Protein AF-A0A0K8Q3X6-F1 (afdb_monomer_lite)

Sequence (263 aa):
MRTKRAFVLLLMTLLVPGSAQIVAGDRKLGRIALRVTFSVWALVVLAALLLIVNRTLLIGILANQAASLFIVVLLVALALGWAALFVNTLRLIRPVLLAPGMRPVVVVSLVLAMVISSGTLGYAAYLLNVGRNAIGSIFSAGPAIDPVDGRYNFLMMGGDAGADRTGRRPDSLSVLSVDASSGKTAIISVPRNLQNARFSDDSPMRKIYPDGYNCGDECLINAINTEVTDKHKDLYPGVEDPGARRPSKPSPGPWESRSRPTS

Secondary structure (DSSP, 8-state):
-HHHHHHHHHHHHHHSTTHHHHHHS-HHHHHHHHHHHHHHHHHHHHHHHHHHH-HHHHHHHHHSHHHHHHHHHHHHHHHHHHHHHHHHHHHHH-GGGS-TTHHHHHHHHHHHHHIIIIIHHHHHHHHHHHHHHHHHHHHTSS--PPPBTTEEEEEEEE----TT-SS---SEEEEEEEETTT--EEEEEEPTT-BSBPPPTT-GGGGT-TT-B-SGGG-BTTHHHHHHHHH-GGGSTT-S-GGGPPPSSPPPPTTGGGS----

Radius of gyration: 31.57 Å; chains: 1; bounding box: 66×31×94 Å

pLDDT: mean 73.73, std 13.49, range [34.31, 92.31]

Structure (mmCIF, N/CA/C/O backbone):
data_AF-A0A0K8Q3X6-F1
#
_entry.id   AF-A0A0K8Q3X6-F1
#
loop_
_atom_site.group_PDB
_atom_site.id
_atom_site.type_symbol
_atom_site.label_atom_id
_atom_site.label_alt_id
_atom_site.label_comp_id
_atom_site.label_asym_id
_atom_site.label_entity_id
_atom_site.label_seq_id
_atom_site.pdbx_PDB_ins_code
_atom_site.Cartn_x
_atom_site.Cartn_y
_atom_site.Cartn_z
_atom_site.occupancy
_atom_site.B_iso_or_equiv
_atom_site.auth_seq_id
_atom_site.auth_comp_id
_atom_site.auth_asym_id
_atom_site.auth_atom_id
_atom_site.pdbx_PDB_model_num
ATOM 1 N N . MET A 1 1 ? -26.932 -11.518 39.472 1.00 46.53 1 MET A N 1
ATOM 2 C CA . MET A 1 1 ? -27.748 -10.943 38.369 1.00 46.53 1 MET A CA 1
ATOM 3 C C . MET A 1 1 ? -27.014 -9.850 37.572 1.00 46.53 1 MET A C 1
ATOM 5 O O . MET A 1 1 ? -26.944 -9.962 36.355 1.00 46.53 1 MET A O 1
ATOM 9 N N . ARG A 1 2 ? -26.432 -8.815 38.207 1.00 55.91 2 ARG A N 1
ATOM 10 C CA . ARG A 1 2 ? -25.788 -7.676 37.504 1.00 55.91 2 ARG A CA 1
ATOM 11 C C . ARG A 1 2 ? -24.475 -8.014 36.768 1.00 55.91 2 ARG A C 1
ATOM 13 O O . ARG A 1 2 ? -24.236 -7.482 35.693 1.00 55.91 2 ARG A O 1
ATOM 20 N N . THR A 1 3 ? -23.680 -8.952 37.281 1.00 54.16 3 THR A N 1
ATOM 21 C CA . THR A 1 3 ? -22.433 -9.436 36.650 1.00 54.16 3 THR A CA 1
ATOM 22 C C . THR A 1 3 ? -22.668 -10.246 35.372 1.00 54.16 3 THR A C 1
ATOM 24 O O . THR A 1 3 ? -21.987 -10.013 34.380 1.00 54.16 3 THR A O 1
ATOM 27 N N . LYS A 1 4 ? -23.690 -11.119 35.338 1.00 57.25 4 LYS A N 1
ATOM 28 C CA . LYS A 1 4 ? -24.103 -11.819 34.102 1.00 57.25 4 LYS A CA 1
ATOM 29 C C . LYS A 1 4 ? -24.532 -10.832 33.006 1.00 57.25 4 LYS A C 1
ATOM 31 O O . LYS A 1 4 ? -24.151 -11.000 31.856 1.00 57.25 4 LYS A O 1
ATOM 36 N N . ARG A 1 5 ? -25.260 -9.765 33.365 1.00 60.16 5 ARG A N 1
ATOM 37 C CA . ARG A 1 5 ? -25.640 -8.697 32.419 1.00 60.16 5 ARG A CA 1
ATOM 38 C C . ARG A 1 5 ? -24.431 -7.937 31.862 1.00 60.16 5 ARG A C 1
ATOM 40 O O . ARG A 1 5 ? -24.417 -7.651 30.672 1.00 60.16 5 ARG A O 1
ATOM 47 N N . ALA A 1 6 ? -23.421 -7.650 32.684 1.00 57.62 6 ALA A N 1
ATOM 48 C CA . ALA A 1 6 ? -22.193 -6.992 32.229 1.00 57.62 6 ALA A CA 1
ATOM 49 C C . ALA A 1 6 ? -21.411 -7.850 31.216 1.00 57.62 6 ALA A C 1
ATOM 51 O O . ALA A 1 6 ? -20.953 -7.333 30.202 1.00 57.62 6 ALA A O 1
ATOM 52 N N . PHE A 1 7 ? -21.334 -9.164 31.445 1.00 59.38 7 PHE A N 1
ATOM 53 C CA . PHE A 1 7 ? -20.680 -10.100 30.524 1.00 59.38 7 PHE A CA 1
ATOM 54 C C . PHE A 1 7 ? -21.417 -10.232 29.186 1.00 59.38 7 PHE A C 1
ATOM 56 O O . PHE A 1 7 ? -20.785 -10.236 28.135 1.00 59.38 7 PHE A O 1
ATOM 63 N N . VAL A 1 8 ? -22.753 -10.280 29.210 1.00 67.19 8 VAL A N 1
ATOM 64 C CA . VAL A 1 8 ? -23.570 -10.316 27.986 1.00 67.19 8 VAL A CA 1
ATOM 65 C C . VAL A 1 8 ? -23.392 -9.036 27.166 1.00 67.19 8 VAL A C 1
ATOM 67 O O . VAL A 1 8 ? -23.239 -9.107 25.951 1.00 67.19 8 VAL A O 1
ATOM 70 N N . LEU A 1 9 ? -23.342 -7.868 27.814 1.00 58.09 9 LEU A N 1
ATOM 71 C CA . LEU A 1 9 ? -23.104 -6.594 27.129 1.00 58.09 9 LEU A CA 1
ATOM 72 C C . LEU A 1 9 ? -21.693 -6.511 26.526 1.00 58.09 9 LEU A C 1
ATOM 74 O O . LEU A 1 9 ? -21.543 -6.001 25.417 1.00 58.09 9 LEU A O 1
ATOM 78 N N . LEU A 1 10 ? -20.677 -7.051 27.205 1.00 59.41 10 LEU A N 1
ATOM 79 C CA . LEU A 1 10 ? -19.317 -7.168 26.666 1.00 59.41 10 LEU A CA 1
ATOM 80 C C . LEU A 1 10 ? -19.272 -8.079 25.436 1.00 59.41 10 LEU A C 1
ATOM 82 O O . LEU A 1 10 ? -18.751 -7.670 24.402 1.00 59.41 10 LEU A O 1
ATOM 86 N N . LEU A 1 11 ? -19.872 -9.269 25.519 1.00 60.06 11 LEU A N 1
ATOM 87 C CA . LEU A 1 11 ? -19.888 -10.231 24.416 1.00 60.06 11 LEU A CA 1
ATOM 88 C C . LEU A 1 11 ? -20.632 -9.678 23.192 1.00 60.06 11 LEU A C 1
ATOM 90 O O . LEU A 1 11 ? -20.170 -9.816 22.063 1.00 60.06 11 LEU A O 1
ATOM 94 N N . MET A 1 12 ? -21.753 -8.987 23.418 1.00 56.19 12 MET A N 1
ATOM 95 C CA . MET A 1 12 ? -22.509 -8.334 22.349 1.00 56.19 12 MET A CA 1
ATOM 96 C C . MET A 1 12 ? -21.737 -7.167 21.721 1.00 56.19 12 MET A C 1
ATOM 98 O O . MET A 1 12 ? -21.759 -7.024 20.503 1.00 56.19 12 MET A O 1
ATOM 102 N N . THR A 1 13 ? -21.013 -6.365 22.509 1.00 57.78 13 THR A N 1
ATOM 103 C CA . THR A 1 13 ? -20.184 -5.262 21.979 1.00 57.78 13 THR A CA 1
ATOM 104 C C . THR A 1 13 ? -18.971 -5.780 21.209 1.00 57.78 13 THR A C 1
ATOM 106 O O . THR A 1 13 ? -18.538 -5.134 20.260 1.00 57.78 13 THR A O 1
ATOM 109 N N . LEU A 1 14 ? -18.450 -6.949 21.591 1.00 57.25 14 LEU A N 1
ATOM 110 C CA . LEU A 1 14 ? -17.341 -7.606 20.907 1.00 57.25 14 LEU A CA 1
ATOM 111 C C . LEU A 1 14 ? -17.764 -8.175 19.545 1.00 57.25 14 LEU A C 1
ATOM 113 O O . LEU A 1 14 ? -17.058 -7.978 18.563 1.00 57.25 14 LEU A O 1
ATOM 117 N N . LEU A 1 15 ? -18.914 -8.856 19.475 1.00 58.78 15 LEU A N 1
ATOM 118 C CA . LEU A 1 15 ? -19.426 -9.424 18.219 1.00 58.78 15 LEU A CA 1
ATOM 119 C C . LEU A 1 15 ? -20.056 -8.372 17.298 1.00 58.78 15 LEU A C 1
ATOM 121 O O . LEU A 1 15 ? -19.915 -8.447 16.081 1.00 58.78 15 LEU A O 1
ATOM 125 N N . VAL A 1 16 ? -20.777 -7.406 17.868 1.00 59.09 16 VAL A N 1
ATOM 126 C CA . VAL A 1 16 ? -21.483 -6.351 17.132 1.00 59.09 16 VAL A CA 1
ATOM 127 C C . VAL A 1 16 ? -21.322 -5.032 17.893 1.00 59.09 16 VAL A C 1
ATOM 129 O O . VAL A 1 16 ? -22.182 -4.678 18.715 1.00 59.09 16 VAL A O 1
ATOM 132 N N . PRO A 1 17 ? -20.233 -4.283 17.661 1.00 55.44 17 PRO A N 1
ATOM 133 C CA . PRO A 1 17 ? -20.031 -2.994 18.313 1.00 55.44 17 PRO A CA 1
ATOM 134 C C . PRO A 1 17 ? -21.204 -2.042 18.018 1.00 55.44 17 PRO A C 1
ATOM 136 O O . PRO A 1 17 ? -21.535 -1.753 16.873 1.00 55.44 17 PRO A O 1
ATOM 139 N N . GLY A 1 18 ? -21.885 -1.583 19.077 1.00 53.09 18 GLY A N 1
ATOM 140 C CA . GLY A 1 18 ? -23.119 -0.779 18.999 1.00 53.09 18 GLY A CA 1
ATOM 141 C C . GLY A 1 18 ? -24.384 -1.474 19.521 1.00 53.09 18 GLY A C 1
ATOM 142 O O . GLY A 1 18 ? -25.332 -0.800 19.929 1.00 53.09 18 GLY A O 1
ATOM 143 N N . SER A 1 19 ? -24.390 -2.807 19.613 1.00 59.00 19 SER A N 1
ATOM 144 C CA . SER A 1 19 ? -25.521 -3.589 20.145 1.00 59.00 19 SER A CA 1
ATOM 145 C C . SER A 1 19 ? -25.814 -3.296 21.628 1.00 59.00 19 SER A C 1
ATOM 147 O O . SER A 1 19 ? -26.972 -3.118 22.010 1.00 59.00 19 SER A O 1
ATOM 149 N N . ALA A 1 20 ? -24.779 -3.129 22.459 1.00 53.94 20 ALA A N 1
ATOM 150 C CA . ALA A 1 20 ? -24.933 -2.793 23.878 1.00 53.94 20 ALA A CA 1
ATOM 151 C C . ALA A 1 20 ? -25.582 -1.420 24.119 1.00 53.94 20 ALA A C 1
ATOM 153 O O . ALA A 1 20 ? -26.299 -1.240 25.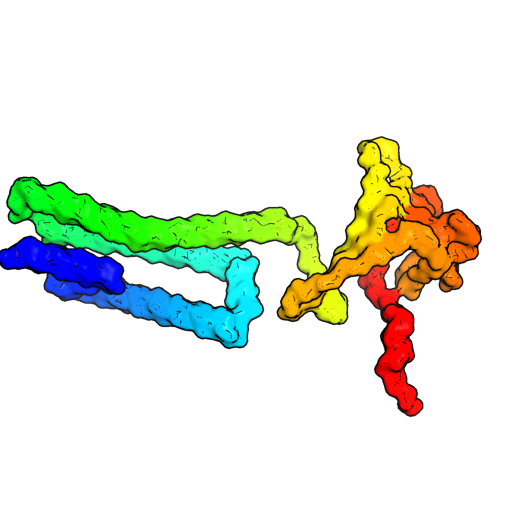103 1.00 53.94 20 ALA A O 1
ATOM 154 N N . GLN A 1 21 ? -25.393 -0.461 23.209 1.00 56.66 21 GLN A N 1
ATOM 155 C CA . GLN A 1 21 ? -25.996 0.869 23.322 1.00 56.66 21 GLN A CA 1
ATOM 156 C C . GLN A 1 21 ? -27.481 0.877 22.949 1.00 56.66 21 GLN A C 1
ATOM 158 O O . GLN A 1 21 ? -28.229 1.674 23.503 1.00 56.66 21 GLN A O 1
ATOM 163 N N . ILE A 1 22 ? -27.936 -0.037 22.082 1.00 56.09 22 ILE A N 1
ATOM 164 C CA . ILE A 1 22 ? -29.372 -0.220 21.807 1.00 56.09 22 ILE A CA 1
ATOM 165 C C . ILE A 1 22 ? -30.098 -0.764 23.043 1.00 56.09 22 ILE A C 1
ATOM 167 O O . ILE A 1 22 ? -31.230 -0.365 23.316 1.00 56.09 22 ILE A O 1
ATOM 171 N N . VAL A 1 23 ? -29.451 -1.667 23.785 1.00 58.09 23 VAL A N 1
ATOM 172 C CA . VAL A 1 23 ? -30.063 -2.365 24.925 1.00 58.09 23 VAL A CA 1
ATOM 173 C C . VAL A 1 23 ? -29.988 -1.551 26.221 1.00 58.09 23 VAL A C 1
ATOM 175 O O . VAL A 1 23 ? -30.931 -1.587 27.008 1.00 58.09 23 VAL A O 1
ATOM 178 N N . ALA A 1 24 ? -28.891 -0.825 26.461 1.00 54.19 24 ALA A N 1
ATOM 179 C CA . ALA A 1 24 ? -28.613 -0.203 27.759 1.00 54.19 24 ALA A CA 1
ATOM 180 C C . ALA A 1 24 ? -28.346 1.315 27.720 1.00 54.19 24 ALA A C 1
ATOM 182 O O . ALA A 1 24 ? -28.112 1.897 28.777 1.00 54.19 24 ALA A O 1
ATOM 183 N N . GLY A 1 25 ? -28.374 1.961 26.548 1.00 59.78 25 GLY A N 1
ATOM 184 C CA . GLY A 1 25 ? -28.070 3.388 26.385 1.00 59.78 25 GLY A CA 1
ATOM 185 C C . GLY A 1 25 ? -28.958 4.087 25.350 1.00 59.78 25 GLY A C 1
ATOM 186 O O . GLY A 1 25 ? -30.139 3.768 25.201 1.00 59.78 25 GLY A O 1
ATOM 187 N N . ASP A 1 26 ? -28.392 5.059 24.630 1.00 64.38 26 ASP A N 1
ATOM 188 C CA . ASP A 1 26 ? -29.126 5.840 23.633 1.00 64.38 26 ASP A CA 1
ATOM 189 C C . ASP A 1 26 ? -29.403 5.057 22.344 1.00 64.38 26 ASP A C 1
ATOM 191 O O . ASP A 1 26 ? -28.512 4.759 21.540 1.00 64.38 26 ASP A O 1
ATOM 195 N N . ARG A 1 27 ? -30.693 4.823 22.079 1.00 66.25 27 ARG A N 1
ATOM 196 C CA . ARG A 1 27 ? -31.179 4.076 20.905 1.00 66.25 27 ARG A CA 1
ATOM 197 C C . ARG A 1 27 ? -30.774 4.699 19.562 1.00 66.25 27 ARG A C 1
ATOM 199 O O . ARG A 1 27 ? -30.663 3.976 18.573 1.00 66.25 27 ARG A O 1
ATOM 206 N N . LYS A 1 28 ? -30.555 6.022 19.501 1.00 68.44 28 LYS A N 1
ATOM 207 C CA . LYS A 1 28 ? -30.103 6.716 18.277 1.00 68.44 28 LYS A CA 1
ATOM 208 C C . LYS A 1 28 ? -28.646 6.382 17.938 1.00 68.44 28 LYS A C 1
ATOM 210 O O . LYS A 1 28 ? -28.378 5.994 16.803 1.00 68.44 28 LYS A O 1
ATOM 215 N N . LEU A 1 29 ? -27.738 6.465 18.914 1.00 64.62 29 LEU A N 1
ATOM 216 C CA . LEU A 1 29 ? -26.321 6.124 18.732 1.00 64.62 29 LEU A CA 1
ATOM 217 C C . LEU A 1 29 ? -26.144 4.638 18.419 1.00 64.62 29 LEU A C 1
ATOM 219 O O . LEU A 1 29 ? -25.443 4.293 17.470 1.00 64.62 29 LEU A O 1
ATOM 223 N N . GLY A 1 30 ? -26.876 3.773 19.126 1.00 63.88 30 GLY A N 1
ATOM 224 C CA . GLY A 1 30 ? -26.868 2.339 18.857 1.00 63.88 30 GLY A CA 1
ATOM 225 C C . GLY A 1 30 ? -27.305 1.993 17.428 1.00 63.88 30 GLY A C 1
ATOM 226 O O . GLY A 1 30 ? -26.667 1.172 16.779 1.00 63.88 30 GLY A O 1
ATOM 227 N N . ARG A 1 31 ? -28.336 2.659 16.880 1.00 72.56 31 ARG A N 1
ATOM 228 C CA . ARG A 1 31 ? -28.794 2.428 15.495 1.00 72.56 31 ARG A CA 1
ATOM 229 C C . ARG A 1 31 ? -27.778 2.890 14.446 1.00 72.56 31 ARG A C 1
ATOM 231 O O . ARG A 1 31 ? -27.622 2.219 13.429 1.00 72.56 31 ARG A O 1
ATOM 238 N N . ILE A 1 32 ? -27.103 4.018 14.676 1.00 73.31 32 ILE A N 1
ATOM 239 C CA . ILE A 1 32 ? -26.042 4.514 13.784 1.00 73.31 32 ILE A CA 1
ATOM 240 C C . ILE A 1 32 ? -24.856 3.549 13.802 1.00 73.31 32 ILE A C 1
ATOM 242 O O . ILE A 1 32 ? -24.418 3.115 12.740 1.00 73.31 32 ILE A O 1
ATOM 246 N N . ALA A 1 33 ? -24.400 3.142 14.989 1.00 72.62 33 ALA A N 1
ATOM 247 C CA . ALA A 1 33 ? -23.322 2.170 15.138 1.00 72.62 33 ALA A CA 1
ATOM 248 C C . ALA A 1 33 ? -23.658 0.824 14.474 1.00 72.62 33 ALA A C 1
ATOM 250 O O . ALA A 1 33 ? -22.811 0.246 13.794 1.00 72.62 33 ALA A O 1
ATOM 251 N N . LEU A 1 34 ? -24.909 0.358 14.587 1.00 72.75 34 LEU A N 1
ATOM 252 C CA . LEU A 1 34 ? -25.356 -0.869 13.924 1.00 72.75 34 LEU A CA 1
ATOM 253 C C . LEU A 1 34 ? -25.314 -0.741 12.397 1.00 72.75 34 LEU A C 1
ATOM 255 O O . LEU A 1 34 ? -24.810 -1.637 11.729 1.00 72.75 34 LEU A O 1
ATOM 259 N N . ARG A 1 35 ? -25.811 0.377 11.842 1.00 77.88 35 ARG A N 1
ATOM 260 C CA . ARG A 1 35 ? -25.755 0.643 10.394 1.00 77.88 35 ARG A CA 1
ATOM 261 C C . ARG A 1 35 ? -24.317 0.646 9.893 1.00 77.88 35 ARG A C 1
ATOM 263 O O . ARG A 1 35 ? -24.032 -0.029 8.916 1.00 77.88 35 ARG A O 1
ATOM 270 N N . VAL A 1 36 ? -23.419 1.343 10.589 1.00 79.31 36 VAL A N 1
ATOM 271 C CA . VAL A 1 36 ? -21.990 1.367 10.250 1.00 79.31 36 VAL A CA 1
ATOM 272 C C . VAL A 1 36 ? -21.395 -0.040 10.300 1.00 79.31 36 VAL A C 1
ATOM 274 O O . VAL A 1 36 ? -20.723 -0.444 9.360 1.00 79.31 36 VAL A O 1
ATOM 277 N N . THR A 1 37 ? -21.697 -0.823 11.336 1.00 76.62 37 THR A N 1
ATOM 278 C CA . THR A 1 37 ? -21.190 -2.198 11.473 1.00 76.62 37 THR A CA 1
ATOM 279 C C . THR A 1 37 ? -21.681 -3.104 10.341 1.00 76.62 37 THR A C 1
ATOM 281 O O . THR A 1 37 ? -20.878 -3.819 9.746 1.00 76.62 37 THR A O 1
ATOM 284 N N . PHE A 1 38 ? -22.967 -3.044 9.983 1.00 79.38 38 PHE A N 1
ATOM 285 C CA . PHE A 1 38 ? -23.493 -3.798 8.840 1.00 79.38 38 PHE A CA 1
ATOM 286 C C . PHE A 1 38 ? -22.894 -3.339 7.509 1.00 79.38 38 PHE A C 1
ATOM 288 O O . PHE A 1 38 ? -22.558 -4.183 6.683 1.00 79.38 38 PHE A O 1
ATOM 295 N N . SER A 1 39 ? -22.701 -2.032 7.311 1.00 80.50 39 SER A N 1
ATOM 296 C CA . SER A 1 39 ? -22.030 -1.505 6.120 1.00 80.50 39 SER A CA 1
ATOM 297 C C . SER A 1 39 ? -20.584 -1.989 6.019 1.00 80.50 39 SER A C 1
ATOM 299 O O . SER A 1 39 ? -20.147 -2.369 4.938 1.00 80.50 39 SER A O 1
ATOM 301 N N . VAL A 1 40 ? -19.847 -2.031 7.133 1.00 82.12 40 VAL A N 1
ATOM 302 C CA . VAL A 1 40 ? -18.476 -2.561 7.170 1.00 82.12 40 VAL A CA 1
ATOM 303 C C . VAL A 1 40 ? -18.464 -4.042 6.797 1.00 82.12 40 VAL A C 1
ATOM 305 O O . VAL A 1 40 ? -17.691 -4.433 5.929 1.00 82.12 40 VAL A O 1
ATOM 308 N N . TRP A 1 41 ? -19.351 -4.858 7.371 1.00 81.19 41 TRP A N 1
ATOM 309 C CA . TRP A 1 41 ? -19.459 -6.272 6.994 1.00 81.19 41 TRP A CA 1
ATOM 310 C C . TRP A 1 41 ? -19.834 -6.462 5.523 1.00 81.19 41 TRP A C 1
ATOM 312 O O . TRP A 1 41 ? -19.235 -7.298 4.852 1.00 81.19 41 TRP A O 1
ATOM 322 N N . ALA A 1 42 ? -20.765 -5.664 4.994 1.00 83.06 42 ALA A N 1
ATOM 323 C CA . ALA A 1 42 ? -21.121 -5.701 3.579 1.00 83.06 42 ALA A CA 1
ATOM 324 C C . ALA A 1 42 ? -19.921 -5.362 2.678 1.00 83.06 42 ALA A C 1
ATOM 326 O O . ALA A 1 42 ? -19.697 -6.047 1.683 1.00 83.06 42 ALA A O 1
ATOM 327 N N . LEU A 1 43 ? -19.111 -4.364 3.048 1.00 85.50 43 LEU A N 1
ATOM 328 C CA . LEU A 1 43 ? -17.884 -4.011 2.327 1.00 85.50 43 LEU A CA 1
ATOM 329 C C . LEU A 1 43 ? -16.820 -5.109 2.410 1.00 85.50 43 LEU A C 1
ATOM 331 O O . LEU A 1 43 ? -16.168 -5.389 1.409 1.00 85.50 43 LEU A O 1
ATOM 335 N N . VAL A 1 44 ? -16.660 -5.759 3.565 1.00 83.69 44 VAL A N 1
ATOM 336 C CA . VAL A 1 44 ? -15.735 -6.893 3.730 1.00 83.69 44 VAL A CA 1
ATOM 337 C C . VAL A 1 44 ? -16.159 -8.070 2.850 1.00 83.69 44 VAL A C 1
ATOM 339 O O . VAL A 1 44 ? -15.323 -8.646 2.156 1.00 83.69 44 VAL A O 1
ATOM 342 N N . VAL A 1 45 ? -17.454 -8.397 2.818 1.00 86.19 45 VAL A N 1
ATOM 343 C CA . VAL A 1 45 ? -17.994 -9.449 1.943 1.00 86.19 45 VAL A CA 1
ATOM 344 C C . VAL A 1 45 ? -17.815 -9.075 0.473 1.00 86.19 45 VAL A C 1
ATOM 346 O O . VAL A 1 45 ? -17.359 -9.902 -0.311 1.00 86.19 45 VAL A O 1
ATOM 349 N N . LEU A 1 46 ? -18.099 -7.826 0.096 1.00 86.56 46 LEU A N 1
ATOM 350 C CA . LEU A 1 46 ? -17.887 -7.338 -1.266 1.00 86.56 46 LEU A CA 1
ATOM 351 C C . LEU A 1 46 ? -16.412 -7.433 -1.679 1.00 86.56 46 LEU A C 1
ATOM 353 O O . LEU A 1 46 ? -16.114 -7.895 -2.777 1.00 86.56 46 LEU A O 1
ATOM 357 N N . ALA A 1 47 ? -15.486 -7.050 -0.799 1.00 83.44 47 ALA A N 1
ATOM 358 C CA . ALA A 1 47 ? -14.052 -7.169 -1.041 1.00 83.44 47 ALA A CA 1
ATOM 359 C C . ALA A 1 47 ? -13.620 -8.637 -1.198 1.00 83.44 47 ALA A C 1
ATOM 361 O O . ALA A 1 47 ? -12.860 -8.955 -2.110 1.00 83.44 47 ALA A O 1
ATOM 362 N N . ALA A 1 48 ? -14.140 -9.549 -0.371 1.00 84.94 48 ALA A N 1
ATOM 363 C CA . ALA A 1 48 ? -13.870 -10.981 -0.495 1.00 84.94 48 ALA A CA 1
ATOM 364 C C . ALA A 1 48 ? -14.410 -11.562 -1.815 1.00 84.94 48 ALA A C 1
ATOM 366 O O . ALA A 1 48 ? -13.716 -12.330 -2.481 1.00 84.94 48 ALA A O 1
ATOM 367 N N . LEU A 1 49 ? -15.612 -11.153 -2.234 1.00 88.50 49 LEU A N 1
ATOM 368 C CA . LEU A 1 49 ? -16.191 -11.540 -3.522 1.00 88.50 49 LEU A CA 1
ATOM 369 C C . LEU A 1 49 ? -15.354 -11.015 -4.692 1.00 88.50 49 LEU A C 1
ATOM 371 O O . LEU A 1 49 ? -15.042 -11.776 -5.606 1.00 88.50 49 LEU A O 1
ATOM 375 N N . LEU A 1 50 ? -14.924 -9.752 -4.648 1.00 86.44 50 LEU A N 1
ATOM 376 C CA . LEU A 1 50 ? -14.026 -9.184 -5.656 1.00 86.44 50 LEU A CA 1
ATOM 377 C C . LEU A 1 50 ? -12.685 -9.922 -5.702 1.00 86.44 50 LEU A C 1
ATOM 379 O O . LEU A 1 50 ? -12.169 -10.165 -6.786 1.00 86.44 50 LEU A O 1
ATOM 383 N N . LEU A 1 51 ? -12.145 -10.353 -4.563 1.00 84.06 51 LEU A N 1
ATOM 384 C CA . LEU A 1 51 ? -10.907 -11.134 -4.511 1.00 84.06 51 LEU A CA 1
ATOM 385 C C . LEU A 1 51 ? -11.043 -12.521 -5.170 1.00 84.06 51 LEU A C 1
ATOM 387 O O . LEU A 1 51 ? -10.054 -13.083 -5.642 1.00 84.06 51 LEU A O 1
ATOM 391 N N . ILE A 1 52 ? -12.251 -13.081 -5.235 1.00 88.00 52 ILE A N 1
ATOM 392 C CA . ILE A 1 52 ? -12.509 -14.352 -5.924 1.00 88.00 52 ILE A CA 1
ATOM 393 C C . ILE A 1 52 ? -12.807 -14.118 -7.411 1.00 88.00 52 ILE A C 1
ATOM 395 O O . ILE A 1 52 ? -12.256 -14.820 -8.253 1.00 88.00 52 ILE A O 1
ATOM 399 N N . VAL A 1 53 ? -13.644 -13.128 -7.736 1.00 89.31 53 VAL A N 1
ATOM 400 C CA . VAL A 1 53 ? -14.143 -12.887 -9.102 1.00 89.31 53 VAL A CA 1
ATOM 401 C C . VAL A 1 53 ? -13.154 -12.091 -9.956 1.00 89.31 53 VAL A C 1
ATOM 403 O O . VAL A 1 53 ? -12.936 -12.422 -11.117 1.00 89.31 53 VAL A O 1
ATOM 406 N N . ASN A 1 54 ? -12.557 -11.031 -9.407 1.00 82.50 54 ASN A N 1
ATOM 407 C CA . ASN A 1 54 ? -11.670 -10.127 -10.137 1.00 82.50 54 ASN A CA 1
ATOM 408 C C . ASN A 1 54 ? -10.595 -9.518 -9.220 1.00 82.50 54 ASN A C 1
ATOM 410 O O . ASN A 1 54 ? -10.684 -8.370 -8.770 1.00 82.50 54 ASN A O 1
ATOM 414 N N . ARG A 1 55 ? -9.539 -10.304 -8.977 1.00 81.12 55 ARG A N 1
ATOM 415 C CA . ARG A 1 55 ? -8.374 -9.891 -8.175 1.00 81.12 55 ARG A CA 1
ATOM 416 C C . ARG A 1 55 ? -7.725 -8.620 -8.706 1.00 81.12 55 ARG A C 1
ATOM 418 O O . ARG A 1 55 ? -7.321 -7.774 -7.915 1.00 81.12 55 ARG A O 1
ATOM 425 N N . THR A 1 56 ? -7.650 -8.480 -10.026 1.00 79.12 56 THR A N 1
ATOM 426 C CA . THR A 1 56 ? -6.988 -7.356 -10.693 1.00 79.12 56 THR A CA 1
ATOM 427 C C . THR A 1 56 ? -7.658 -6.030 -10.355 1.00 79.12 56 THR A C 1
ATOM 429 O O . THR A 1 56 ? -6.970 -5.060 -10.050 1.00 79.12 56 THR A O 1
ATOM 432 N N . LEU A 1 57 ? -8.992 -5.989 -10.323 1.00 81.19 57 LEU A N 1
ATOM 433 C CA . LEU A 1 57 ? -9.746 -4.782 -9.975 1.00 81.19 57 LEU A CA 1
ATOM 434 C C . LEU A 1 57 ? -9.492 -4.374 -8.514 1.00 81.19 57 LEU A C 1
ATOM 436 O O . LEU A 1 57 ? -9.218 -3.210 -8.230 1.00 81.19 57 LEU A O 1
ATOM 440 N N . LEU A 1 58 ? -9.501 -5.338 -7.588 1.00 80.88 58 LEU A N 1
ATOM 441 C CA . LEU A 1 58 ? -9.244 -5.077 -6.170 1.00 80.88 58 LEU A CA 1
ATOM 442 C C . LEU A 1 58 ? -7.810 -4.589 -5.920 1.00 80.88 58 LEU A C 1
ATOM 444 O O . LEU A 1 58 ? -7.610 -3.614 -5.195 1.00 80.88 58 LEU A O 1
ATOM 448 N N . ILE A 1 59 ? -6.821 -5.220 -6.558 1.00 81.12 59 ILE A N 1
ATOM 449 C CA . ILE A 1 59 ? -5.421 -4.781 -6.498 1.00 81.12 59 ILE A CA 1
ATOM 450 C C . ILE A 1 59 ? -5.278 -3.388 -7.117 1.00 81.12 59 ILE A C 1
ATOM 452 O O . ILE A 1 59 ? -4.609 -2.548 -6.531 1.00 81.12 59 ILE A O 1
ATOM 456 N N . GLY A 1 60 ? -5.949 -3.102 -8.235 1.00 80.00 60 GLY A N 1
ATOM 457 C CA . GLY A 1 60 ? -5.941 -1.780 -8.866 1.00 80.00 60 GLY A CA 1
ATOM 458 C C . GLY A 1 60 ? -6.499 -0.677 -7.962 1.00 80.00 60 GLY A C 1
ATOM 459 O O . GLY A 1 60 ? -5.913 0.400 -7.875 1.00 80.00 60 GLY A O 1
ATOM 460 N N . ILE A 1 61 ? -7.582 -0.953 -7.225 1.00 82.25 61 ILE A N 1
ATOM 461 C CA . ILE A 1 61 ? -8.136 -0.018 -6.231 1.00 82.25 61 ILE A CA 1
ATOM 462 C C . ILE A 1 61 ? -7.137 0.214 -5.090 1.00 82.25 61 ILE A C 1
ATOM 464 O O . ILE A 1 61 ? -6.907 1.358 -4.713 1.00 82.25 61 ILE A O 1
ATOM 468 N N . LEU A 1 62 ? -6.522 -0.846 -4.557 1.00 80.94 62 LEU A N 1
ATOM 469 C CA . LEU A 1 62 ? -5.552 -0.744 -3.457 1.00 80.94 62 LEU A CA 1
ATOM 470 C C . LEU A 1 62 ? -4.192 -0.162 -3.887 1.00 80.94 62 LEU A C 1
ATOM 472 O O . LEU A 1 62 ? -3.468 0.409 -3.071 1.00 80.94 62 LEU A O 1
ATOM 476 N N . ALA A 1 63 ? -3.829 -0.288 -5.158 1.00 78.00 63 ALA A N 1
ATOM 477 C CA . ALA A 1 63 ? -2.634 0.328 -5.721 1.00 78.00 63 ALA A CA 1
ATOM 478 C C . ALA A 1 63 ? -2.862 1.810 -6.057 1.00 78.00 63 ALA A C 1
ATOM 480 O O . ALA A 1 63 ? -1.910 2.586 -6.112 1.00 78.00 63 ALA A O 1
ATOM 481 N N . ASN A 1 64 ? -4.115 2.233 -6.254 1.00 81.94 64 ASN A N 1
ATOM 482 C CA . ASN A 1 64 ? -4.432 3.623 -6.543 1.00 81.94 64 ASN A CA 1
ATOM 483 C C . ASN A 1 64 ? -4.193 4.517 -5.312 1.00 81.94 64 ASN A C 1
ATOM 485 O O . ASN A 1 64 ? -4.802 4.357 -4.251 1.00 81.94 64 ASN A O 1
ATOM 489 N N . GLN A 1 65 ? -3.337 5.524 -5.489 1.00 79.12 65 GLN A N 1
ATOM 490 C CA . GLN A 1 65 ? -2.882 6.422 -4.429 1.00 79.12 65 GLN A CA 1
ATOM 491 C C . GLN A 1 65 ? -4.022 7.167 -3.707 1.00 79.12 65 GLN A C 1
ATOM 493 O O . GLN A 1 65 ? -3.917 7.419 -2.501 1.00 79.12 65 GLN A O 1
ATOM 498 N N . ALA A 1 66 ? -5.085 7.540 -4.428 1.00 84.25 66 ALA A N 1
ATOM 499 C CA . ALA A 1 66 ? -6.220 8.288 -3.890 1.00 84.25 66 ALA A CA 1
ATOM 500 C C . ALA A 1 66 ? -7.219 7.362 -3.185 1.00 84.25 66 ALA A C 1
ATOM 502 O O . ALA A 1 66 ? -7.627 7.642 -2.056 1.00 84.25 66 ALA A O 1
ATOM 503 N N . ALA A 1 67 ? -7.557 6.231 -3.81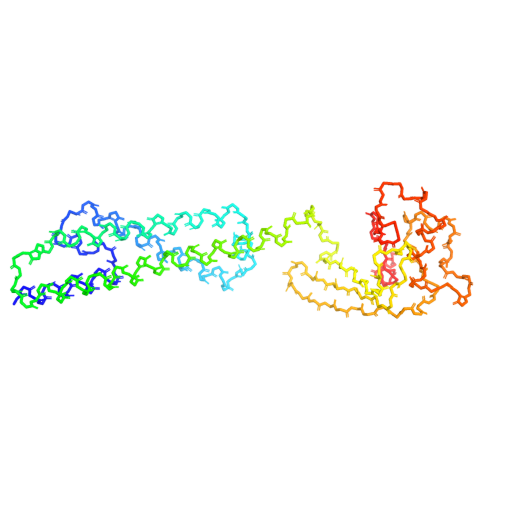0 1.00 85.12 67 ALA A N 1
ATOM 504 C CA . ALA A 1 67 ? -8.470 5.252 -3.224 1.00 85.12 67 ALA A CA 1
ATOM 505 C C . ALA A 1 67 ? -7.906 4.662 -1.921 1.00 85.12 67 ALA A C 1
ATOM 507 O O . ALA A 1 67 ? -8.611 4.601 -0.913 1.00 85.12 67 ALA A O 1
ATOM 508 N N . SER A 1 68 ? -6.615 4.330 -1.885 1.00 84.69 68 SER A N 1
ATOM 509 C CA . SER A 1 68 ? -5.970 3.817 -0.671 1.00 84.69 68 SER A CA 1
ATOM 510 C C . SER A 1 68 ? -5.885 4.845 0.449 1.00 84.69 68 SER A C 1
ATOM 512 O O . SER A 1 68 ? -6.058 4.490 1.612 1.00 84.69 68 SER A O 1
ATOM 514 N N . LEU A 1 69 ? -5.698 6.132 0.130 1.00 87.44 69 LEU A N 1
ATOM 515 C CA . LEU A 1 69 ? -5.773 7.191 1.141 1.00 87.44 69 LEU A CA 1
ATOM 516 C C . LEU A 1 69 ? -7.185 7.299 1.728 1.00 87.44 69 LEU A C 1
ATOM 518 O O . LEU A 1 69 ? -7.334 7.385 2.946 1.00 87.44 69 LEU A O 1
ATOM 522 N N . PHE A 1 70 ? -8.217 7.237 0.885 1.00 88.94 70 PHE A N 1
ATOM 523 C CA . PHE A 1 70 ? -9.605 7.238 1.343 1.00 88.94 70 PHE A CA 1
ATOM 524 C C . PHE A 1 70 ? -9.899 6.059 2.284 1.00 88.94 70 PHE A C 1
ATOM 526 O O . PHE A 1 70 ? -10.487 6.255 3.347 1.00 88.94 70 PHE A O 1
ATOM 533 N N . ILE A 1 71 ? -9.427 4.853 1.948 1.00 87.69 71 ILE A N 1
ATOM 534 C CA . ILE A 1 71 ? -9.578 3.661 2.797 1.00 87.69 71 ILE A CA 1
ATOM 535 C C . ILE A 1 71 ? -8.865 3.849 4.144 1.00 87.69 71 ILE A C 1
ATOM 537 O O . ILE A 1 71 ? -9.444 3.541 5.184 1.00 87.69 71 ILE A O 1
ATOM 541 N N . VAL A 1 72 ? -7.643 4.391 4.156 1.00 88.12 72 VAL A N 1
ATOM 542 C CA . VAL A 1 72 ? -6.906 4.680 5.399 1.00 88.12 72 VAL A CA 1
ATOM 543 C C . VAL A 1 72 ? -7.681 5.662 6.280 1.00 88.12 72 VAL A C 1
ATOM 545 O O . VAL A 1 72 ? -7.876 5.391 7.465 1.00 88.12 72 VAL A O 1
ATOM 548 N N . VAL A 1 73 ? -8.172 6.769 5.715 1.00 89.00 73 VAL A N 1
ATOM 549 C CA . VAL A 1 73 ? -8.975 7.761 6.453 1.00 89.00 73 VAL A CA 1
ATOM 550 C C . VAL A 1 73 ? -10.243 7.123 7.018 1.00 89.00 73 VAL A C 1
ATOM 552 O O . VAL A 1 73 ? -10.575 7.343 8.184 1.00 89.00 73 VAL A O 1
ATOM 555 N N . LEU A 1 74 ? -10.922 6.288 6.229 1.00 88.12 74 LEU A N 1
ATOM 556 C CA . LEU A 1 74 ? -12.117 5.570 6.661 1.00 88.12 74 LEU A CA 1
ATOM 557 C C . LEU A 1 74 ? -11.822 4.618 7.831 1.00 88.12 74 LEU A C 1
ATOM 559 O O . LEU A 1 74 ? -12.568 4.606 8.808 1.00 88.12 74 LEU A O 1
ATOM 563 N N . LEU A 1 75 ? -10.728 3.854 7.771 1.00 87.38 75 LEU A N 1
ATOM 564 C CA . LEU A 1 75 ? -10.325 2.942 8.846 1.00 87.38 75 LEU A CA 1
ATOM 565 C C . LEU A 1 75 ? -9.966 3.689 10.133 1.00 87.38 75 LEU A C 1
ATOM 567 O O . LEU A 1 75 ? -10.361 3.256 11.215 1.00 87.38 75 LEU A O 1
ATOM 571 N N . VAL A 1 76 ? -9.276 4.828 10.030 1.00 87.44 76 VAL A N 1
ATOM 572 C CA . VAL A 1 76 ? -8.978 5.689 11.185 1.00 87.44 76 VAL A CA 1
ATOM 573 C C . VAL A 1 76 ? -10.267 6.245 11.788 1.00 87.44 76 VAL A C 1
ATOM 575 O O . VAL A 1 76 ? -10.454 6.175 13.002 1.00 87.44 76 VAL A O 1
ATOM 578 N N . ALA A 1 77 ? -11.192 6.739 10.961 1.00 86.31 77 ALA A N 1
ATOM 579 C CA . ALA A 1 77 ? -12.485 7.233 11.428 1.00 86.31 77 ALA A CA 1
ATOM 580 C C . ALA A 1 77 ? -13.300 6.133 12.132 1.00 86.31 77 ALA A C 1
ATOM 582 O O . ALA A 1 77 ? -13.890 6.380 13.184 1.00 86.31 77 ALA A O 1
ATOM 583 N N . LEU A 1 78 ? -13.290 4.906 11.600 1.00 84.50 78 LEU A N 1
ATOM 584 C CA . LEU A 1 78 ? -13.931 3.746 12.223 1.00 84.50 78 LEU A CA 1
ATOM 585 C C . LEU A 1 78 ? -13.268 3.359 13.550 1.00 84.50 78 LEU A C 1
ATOM 587 O O . LEU A 1 78 ? -13.980 3.098 14.519 1.00 84.50 78 LEU A O 1
ATOM 591 N N . ALA A 1 79 ? -11.934 3.369 13.624 1.00 84.06 79 ALA A N 1
ATOM 592 C CA . ALA A 1 79 ? -11.196 3.097 14.856 1.00 84.06 79 ALA A CA 1
ATOM 593 C C . ALA A 1 79 ? -11.578 4.102 15.952 1.00 84.06 79 ALA A C 1
ATOM 595 O O . ALA A 1 79 ? -12.004 3.712 17.039 1.00 84.06 79 ALA A O 1
ATOM 596 N N . LEU A 1 80 ? -11.540 5.401 15.639 1.00 85.94 80 LEU A N 1
ATOM 597 C CA . LEU A 1 80 ? -11.951 6.462 16.563 1.00 85.94 80 LEU A CA 1
ATOM 598 C C . LEU A 1 80 ? -13.430 6.342 16.959 1.00 85.94 80 LEU A C 1
ATOM 600 O O . LEU A 1 80 ? -13.775 6.512 18.129 1.00 85.94 80 LEU A O 1
ATOM 604 N N . GLY A 1 81 ? -14.298 5.998 16.005 1.00 82.44 81 GLY A N 1
ATOM 605 C CA . GLY A 1 81 ? -15.715 5.749 16.246 1.00 82.44 81 GLY A CA 1
ATOM 606 C C . GLY A 1 81 ? -15.939 4.617 17.247 1.00 82.44 81 GLY A C 1
ATOM 607 O O . GLY A 1 81 ? -16.624 4.815 18.250 1.00 82.44 81 GLY A O 1
ATOM 608 N N . TRP A 1 82 ? -15.329 3.448 17.034 1.00 79.81 82 TRP A N 1
ATOM 609 C CA . TRP A 1 82 ? -15.436 2.317 17.961 1.00 79.81 82 TRP A CA 1
ATOM 610 C C . TRP A 1 82 ? -14.818 2.616 19.323 1.00 79.81 82 TRP A C 1
ATOM 612 O O . TRP A 1 82 ? -15.462 2.341 20.336 1.00 79.81 82 TRP A O 1
ATOM 622 N N . ALA A 1 83 ? -13.649 3.254 19.373 1.00 81.19 83 ALA A N 1
ATOM 623 C CA . ALA A 1 83 ? -13.048 3.741 20.611 1.00 81.19 83 ALA A CA 1
ATOM 624 C C . ALA A 1 83 ? -14.029 4.611 21.422 1.00 81.19 83 ALA A C 1
ATOM 626 O O . ALA A 1 83 ? -14.238 4.368 22.614 1.00 81.19 83 ALA A O 1
ATOM 627 N N . ALA A 1 84 ? -14.710 5.560 20.772 1.00 82.12 84 ALA A N 1
ATOM 628 C CA . ALA A 1 84 ? -15.721 6.395 21.417 1.00 82.12 84 ALA A CA 1
ATOM 629 C C . ALA A 1 84 ? -16.917 5.581 21.947 1.00 82.12 84 ALA A C 1
ATOM 631 O O . ALA A 1 84 ? -17.431 5.879 23.031 1.00 82.12 84 ALA A O 1
ATOM 632 N N . LEU A 1 85 ? -17.344 4.517 21.250 1.00 77.38 85 LEU A N 1
ATOM 633 C CA . LEU A 1 85 ? -18.404 3.628 21.747 1.00 77.38 85 LEU A CA 1
ATOM 634 C C . LEU A 1 85 ? -17.979 2.871 23.009 1.00 77.38 85 LEU A C 1
ATOM 636 O O . LEU A 1 85 ? -18.792 2.745 23.929 1.00 77.38 85 LEU A O 1
ATOM 640 N N . PHE A 1 86 ? -16.734 2.395 23.084 1.00 76.50 86 PHE A N 1
ATOM 641 C CA . PHE A 1 86 ? -16.202 1.735 24.281 1.00 76.50 86 PHE A CA 1
ATOM 642 C C . PHE A 1 86 ? -16.136 2.698 25.470 1.00 76.50 86 PHE A C 1
ATOM 644 O O . PHE A 1 86 ? -16.603 2.360 26.560 1.00 76.50 86 PHE A O 1
ATOM 651 N N . VAL A 1 87 ? -15.681 3.935 25.252 1.00 79.00 87 VAL A N 1
ATOM 652 C CA . VAL A 1 87 ? -15.684 4.988 26.283 1.00 79.00 87 VAL A CA 1
ATOM 653 C C . VAL A 1 87 ? -17.108 5.310 26.751 1.00 79.00 87 VAL A C 1
ATOM 655 O O . VAL A 1 87 ? -17.360 5.434 27.952 1.00 79.00 87 VAL A O 1
ATOM 658 N N . ASN A 1 88 ? -18.075 5.393 25.836 1.00 76.19 88 ASN A N 1
ATOM 659 C CA . ASN A 1 88 ? -19.476 5.594 26.206 1.00 76.19 88 ASN A CA 1
ATOM 660 C C . ASN A 1 88 ? -20.042 4.396 26.993 1.00 76.19 88 ASN A C 1
ATOM 662 O O . ASN A 1 88 ? -20.791 4.561 27.954 1.00 76.19 88 ASN A O 1
ATOM 666 N N . THR A 1 89 ? -19.632 3.179 26.638 1.00 72.12 89 THR A N 1
ATOM 667 C CA . THR A 1 89 ? -20.026 1.954 27.346 1.00 72.12 89 THR A CA 1
ATOM 668 C C . THR A 1 89 ? -19.469 1.929 28.774 1.00 72.12 89 THR A C 1
ATOM 670 O O . THR A 1 89 ? -20.198 1.579 29.701 1.00 72.12 89 THR A O 1
ATOM 673 N N . LEU A 1 90 ? -18.236 2.405 28.996 1.00 73.88 90 LEU A N 1
ATOM 674 C CA . LEU A 1 90 ? -17.681 2.627 30.341 1.00 73.88 90 LEU A CA 1
ATOM 675 C C . LEU A 1 90 ? -18.546 3.583 31.174 1.00 73.88 90 LEU A C 1
ATOM 677 O O . LEU A 1 90 ? -18.820 3.300 32.342 1.00 73.88 90 LEU A O 1
ATOM 681 N N . ARG A 1 91 ? -19.014 4.691 30.579 1.00 75.19 91 ARG A N 1
ATOM 682 C CA . ARG A 1 91 ? -19.914 5.643 31.257 1.00 75.19 91 ARG A CA 1
ATOM 683 C C . ARG A 1 91 ? -21.250 4.996 31.632 1.00 75.19 91 ARG A C 1
ATOM 685 O O . ARG A 1 91 ? -21.732 5.201 32.745 1.00 75.19 91 ARG A O 1
ATOM 692 N N . LEU A 1 92 ? -21.820 4.183 30.740 1.00 69.88 92 LEU A N 1
ATOM 693 C CA . LEU A 1 92 ? -23.086 3.473 30.964 1.00 69.88 92 LEU A CA 1
ATOM 694 C C . LEU A 1 92 ? -22.988 2.406 32.064 1.00 69.88 92 LEU A C 1
ATOM 696 O O . LEU A 1 92 ? -23.906 2.271 32.870 1.00 69.88 92 LEU A O 1
ATOM 700 N N . ILE A 1 93 ? -21.868 1.680 32.140 1.00 67.25 93 ILE A N 1
ATOM 701 C CA . ILE A 1 93 ? -21.643 0.631 33.149 1.00 67.25 93 ILE A CA 1
ATOM 702 C C . ILE A 1 93 ? -21.573 1.207 34.575 1.00 67.25 93 ILE A C 1
ATOM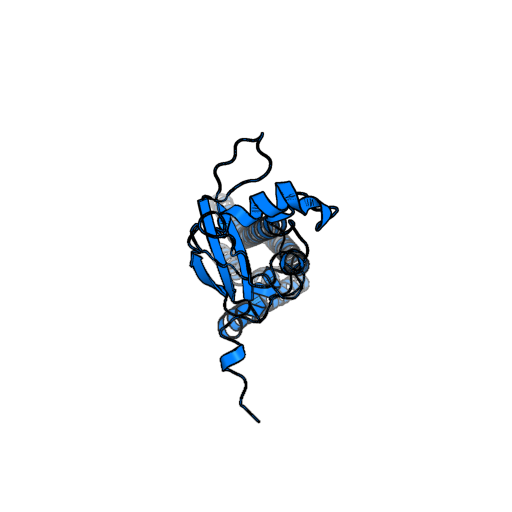 704 O O . ILE A 1 93 ? -21.839 0.477 35.530 1.00 67.25 93 ILE A O 1
ATOM 708 N N . ARG A 1 94 ? -21.266 2.506 34.733 1.00 68.56 94 ARG A N 1
ATOM 709 C CA . ARG A 1 94 ? -21.100 3.194 36.029 1.00 68.56 94 ARG A CA 1
ATOM 710 C C . ARG A 1 94 ? -20.243 2.364 37.006 1.00 68.56 94 ARG A C 1
ATOM 712 O O . ARG A 1 94 ? -20.760 1.887 38.019 1.00 68.56 94 ARG A O 1
ATOM 719 N N . PRO A 1 95 ? -18.929 2.205 36.748 1.00 63.22 95 PRO A N 1
ATOM 720 C CA . PRO A 1 95 ? -18.034 1.322 37.512 1.00 63.22 95 PRO A CA 1
ATOM 721 C C . PRO A 1 95 ? -18.026 1.579 39.028 1.00 63.22 95 PRO A C 1
ATOM 723 O O . PRO A 1 95 ? -17.793 0.663 39.811 1.00 63.22 95 PRO A O 1
ATOM 726 N N . VAL A 1 96 ? -18.360 2.795 39.463 1.00 64.06 96 VAL A N 1
ATOM 727 C CA . VAL A 1 96 ? -18.491 3.168 40.882 1.00 64.06 96 VAL A CA 1
ATOM 728 C C . VAL A 1 96 ? -19.598 2.378 41.604 1.00 64.06 96 VAL A C 1
ATOM 730 O O . VAL A 1 96 ? -19.479 2.104 42.795 1.00 64.06 96 VAL A O 1
ATOM 733 N N . LEU A 1 97 ? -20.638 1.925 40.899 1.00 63.50 97 LEU A N 1
ATOM 734 C CA . LEU A 1 97 ? -21.743 1.138 41.469 1.00 63.50 97 LEU A CA 1
ATOM 735 C C . LEU A 1 97 ? -21.455 -0.375 41.523 1.00 63.50 97 LEU A C 1
ATOM 737 O O . LEU A 1 97 ? -22.307 -1.146 41.969 1.00 63.50 97 LEU A O 1
ATOM 741 N N . LEU A 1 98 ? -20.285 -0.819 41.048 1.00 64.94 98 LEU A N 1
ATOM 742 C CA . LEU A 1 98 ? -19.874 -2.223 41.078 1.00 64.94 98 LEU A CA 1
ATOM 743 C C . LEU A 1 98 ? -19.122 -2.555 42.375 1.00 64.94 98 LEU A C 1
ATOM 745 O O . LEU A 1 98 ? -18.436 -1.704 42.945 1.00 64.94 98 LEU A O 1
ATOM 749 N N . ALA A 1 99 ? -19.233 -3.817 42.809 1.00 70.56 99 ALA A N 1
ATOM 750 C CA . ALA A 1 99 ? -18.515 -4.343 43.969 1.00 70.56 99 ALA A CA 1
ATOM 751 C C . ALA A 1 99 ? -16.988 -4.147 43.812 1.00 70.56 99 ALA A C 1
ATOM 753 O O . ALA A 1 99 ? -16.486 -4.360 42.702 1.00 70.56 99 ALA A O 1
ATOM 754 N N . PRO A 1 100 ? -16.243 -3.790 44.880 1.00 69.25 100 PRO A N 1
ATOM 755 C CA . PRO A 1 100 ? -14.844 -3.352 44.794 1.00 69.25 100 PRO A CA 1
ATOM 756 C C . PRO A 1 100 ? -13.921 -4.288 43.999 1.00 69.25 100 PRO A C 1
ATOM 758 O O . PRO A 1 100 ? -13.161 -3.813 43.160 1.00 69.25 100 PRO A O 1
ATOM 761 N N . GLY A 1 101 ? -14.048 -5.610 44.174 1.00 72.81 101 GLY A N 1
ATOM 762 C CA . GLY A 1 101 ? -13.231 -6.604 43.460 1.00 72.81 101 GLY A CA 1
ATOM 763 C C . GLY A 1 101 ? -13.581 -6.805 41.978 1.00 72.81 101 GLY A C 1
ATOM 764 O O . GLY A 1 101 ? -12.738 -7.234 41.200 1.00 72.81 101 GLY A O 1
ATOM 765 N N . MET A 1 102 ? -14.798 -6.451 41.547 1.00 70.88 102 MET A N 1
ATOM 766 C CA . MET A 1 102 ? -15.240 -6.615 40.150 1.00 70.88 102 MET A CA 1
ATOM 767 C C . MET A 1 102 ? -14.963 -5.385 39.279 1.00 70.88 102 MET A C 1
ATOM 769 O O . MET A 1 102 ? -15.013 -5.479 38.053 1.00 70.88 102 MET A O 1
ATOM 773 N N . ARG A 1 103 ? -14.660 -4.234 39.891 1.00 74.06 103 ARG A N 1
ATOM 774 C CA . ARG A 1 103 ? -14.311 -2.992 39.185 1.00 74.06 103 ARG A CA 1
ATOM 775 C C . ARG A 1 103 ? -13.105 -3.152 38.249 1.00 74.06 103 ARG A C 1
ATOM 777 O O . ARG A 1 103 ? -13.271 -2.851 37.067 1.00 74.06 103 ARG A O 1
ATOM 784 N N . PRO A 1 104 ? -11.933 -3.645 38.705 1.00 77.69 104 PRO A N 1
ATOM 785 C CA . PRO A 1 104 ? -10.775 -3.779 37.824 1.00 77.69 104 PRO A CA 1
ATOM 786 C C . PRO A 1 104 ? -11.029 -4.789 36.702 1.00 77.69 104 PRO A C 1
ATOM 788 O O . PRO A 1 104 ? -10.682 -4.519 35.559 1.00 77.69 104 PRO A O 1
ATOM 791 N N . VAL A 1 105 ? -11.723 -5.898 36.983 1.00 78.31 105 VAL A N 1
ATOM 792 C CA . VAL A 1 105 ? -12.027 -6.938 35.985 1.00 78.31 105 VAL A CA 1
ATOM 793 C C . VAL A 1 105 ? -12.854 -6.383 34.821 1.00 78.31 105 VAL A C 1
ATOM 795 O O . VAL A 1 105 ? -12.547 -6.642 33.657 1.00 78.31 105 VAL A O 1
ATOM 798 N N . VAL A 1 106 ? -13.888 -5.587 35.108 1.00 75.31 106 VAL A N 1
ATOM 799 C CA . VAL A 1 106 ? -14.759 -5.007 34.071 1.00 75.31 106 VAL A CA 1
ATOM 800 C C . VAL A 1 106 ? -14.047 -3.910 33.276 1.00 75.31 106 VAL A C 1
ATOM 802 O O . VAL A 1 106 ? -14.217 -3.829 32.063 1.00 75.31 106 VAL A O 1
ATOM 805 N N . VAL A 1 107 ? -13.221 -3.088 33.927 1.00 78.38 107 VAL A N 1
ATOM 806 C CA . VAL A 1 107 ? -12.452 -2.045 33.231 1.00 78.38 107 VAL A CA 1
ATOM 807 C C . VAL A 1 107 ? -11.385 -2.668 32.330 1.00 78.38 107 VAL A C 1
ATOM 809 O O . VAL A 1 107 ? -11.309 -2.318 31.157 1.00 78.38 107 VAL A O 1
ATOM 812 N N . VAL A 1 108 ? -10.611 -3.629 32.840 1.00 81.50 108 VAL A N 1
ATOM 813 C CA . VAL A 1 108 ? -9.546 -4.303 32.080 1.00 81.50 108 VAL A CA 1
ATOM 814 C C . VAL A 1 108 ? -10.114 -5.070 30.889 1.00 81.50 108 VAL A C 1
ATOM 816 O O . VAL A 1 108 ? -9.595 -4.939 29.785 1.00 81.50 108 VAL A O 1
ATOM 819 N N . SER A 1 109 ? -11.207 -5.818 31.072 1.00 77.12 109 SER A N 1
ATOM 820 C CA . SER A 1 109 ? -11.853 -6.540 29.965 1.00 77.12 109 SER A CA 1
ATOM 821 C C . SER A 1 109 ? -12.387 -5.605 28.878 1.00 77.12 109 SER A C 1
ATOM 823 O O . SER A 1 109 ? -12.272 -5.915 27.694 1.00 77.12 109 SER A O 1
ATOM 825 N N . LEU A 1 110 ? -12.916 -4.438 29.253 1.00 78.50 110 LEU A N 1
ATOM 826 C CA . LEU A 1 110 ? -13.394 -3.447 28.295 1.00 78.50 110 LEU A CA 1
ATOM 827 C C . LEU A 1 110 ? -12.241 -2.772 27.542 1.00 78.50 110 LEU A C 1
ATOM 829 O O . LEU A 1 110 ? -12.329 -2.613 26.327 1.00 78.50 110 LEU A O 1
ATOM 833 N N . VAL A 1 111 ? -11.150 -2.428 28.232 1.00 81.62 111 VAL A N 1
ATOM 834 C CA . VAL A 1 111 ? -9.937 -1.887 27.598 1.00 81.62 111 VAL A CA 1
ATOM 835 C C . VAL A 1 111 ? -9.323 -2.911 26.644 1.00 81.62 111 VAL A C 1
ATOM 837 O O . VAL A 1 111 ? -9.002 -2.557 25.516 1.00 81.62 111 VAL A O 1
ATOM 840 N N . LEU A 1 112 ? -9.227 -4.183 27.038 1.00 81.81 112 LEU A N 1
ATOM 841 C CA . LEU A 1 112 ? -8.764 -5.260 26.157 1.00 81.81 112 LEU A CA 1
ATOM 842 C C . LEU A 1 112 ? -9.644 -5.391 24.912 1.00 81.81 112 LEU A C 1
ATOM 844 O O . LEU A 1 112 ? -9.122 -5.425 23.803 1.00 81.81 112 LEU A O 1
ATOM 848 N N . ALA A 1 113 ? -10.969 -5.406 25.075 1.00 76.56 113 ALA A N 1
ATOM 849 C CA . ALA A 1 113 ? -11.895 -5.465 23.947 1.00 76.56 113 ALA A CA 1
ATOM 850 C C . ALA A 1 113 ? -11.735 -4.254 23.012 1.00 76.56 113 ALA A C 1
ATOM 852 O O . ALA A 1 113 ? -11.693 -4.426 21.797 1.00 76.56 113 ALA A O 1
ATOM 853 N N . MET A 1 114 ? -11.574 -3.051 23.574 1.00 81.75 114 MET A N 1
ATOM 854 C CA . MET A 1 114 ? -11.333 -1.818 22.823 1.00 81.75 114 MET A CA 1
ATOM 855 C C . MET A 1 114 ? -10.015 -1.869 22.044 1.00 81.75 114 MET A C 1
ATOM 857 O O . MET A 1 114 ? -9.992 -1.509 20.868 1.00 81.75 114 MET A O 1
ATOM 861 N N . VAL A 1 115 ? -8.924 -2.313 22.676 1.00 83.75 115 VAL A N 1
ATOM 862 C CA . VAL A 1 115 ? -7.608 -2.443 22.034 1.00 83.75 115 VAL A CA 1
ATOM 863 C C . VAL A 1 115 ? -7.660 -3.482 20.922 1.00 83.75 115 VAL A C 1
ATOM 865 O O . VAL A 1 115 ? -7.155 -3.219 19.838 1.00 83.75 115 VAL A O 1
ATOM 868 N N . ILE A 1 116 ? -8.320 -4.619 21.136 1.00 82.75 116 ILE A N 1
ATOM 869 C CA . ILE A 1 116 ? -8.464 -5.645 20.101 1.00 82.75 116 ILE A CA 1
ATOM 870 C C . ILE A 1 116 ? -9.280 -5.100 18.924 1.00 82.75 116 ILE A C 1
ATOM 872 O O . ILE A 1 116 ? -8.825 -5.157 17.793 1.00 82.75 116 ILE A O 1
ATOM 876 N N . SER A 1 117 ? -10.452 -4.503 19.142 1.00 79.50 117 SER A N 1
ATOM 877 C CA . SER A 1 117 ? -11.284 -4.058 18.017 1.00 79.50 117 SER A CA 1
ATOM 878 C C . SER A 1 117 ? -10.742 -2.796 17.332 1.00 79.50 117 SER A C 1
ATOM 880 O O . SER A 1 117 ? -10.529 -2.770 16.122 1.00 79.50 117 SER A O 1
ATOM 882 N N . SER A 1 118 ? -10.516 -1.724 18.099 1.00 84.12 118 SER A N 1
ATOM 883 C CA . SER A 1 118 ? -10.080 -0.429 17.564 1.00 84.12 118 SER A CA 1
ATOM 884 C C . SER A 1 118 ? -8.605 -0.449 17.184 1.00 84.12 118 SER A C 1
ATOM 886 O O . SER A 1 118 ? -8.222 0.200 16.211 1.00 84.12 118 SER A O 1
ATOM 888 N N . GLY A 1 119 ? -7.775 -1.166 17.943 1.00 83.50 119 GLY A N 1
ATOM 889 C CA . GLY A 1 119 ? -6.353 -1.299 17.647 1.00 83.50 119 GLY A CA 1
ATOM 890 C C . GLY A 1 119 ? -6.115 -2.106 16.378 1.00 83.50 119 GLY A C 1
ATOM 891 O O . GLY A 1 119 ? -5.292 -1.686 15.571 1.00 83.50 119 GLY A O 1
ATOM 892 N N . THR A 1 120 ? -6.881 -3.175 16.116 1.00 85.88 120 THR A N 1
ATOM 893 C CA . THR A 1 120 ? -6.779 -3.905 14.839 1.00 85.88 120 THR A CA 1
ATOM 894 C C . THR A 1 120 ? -7.131 -3.021 13.643 1.00 85.88 120 THR A C 1
ATOM 896 O O . THR A 1 120 ? -6.406 -3.053 12.650 1.00 85.88 120 THR A O 1
ATOM 899 N N . LEU A 1 121 ? -8.167 -2.176 13.728 1.00 85.69 121 LEU A N 1
ATOM 900 C CA . LEU A 1 121 ? -8.457 -1.207 12.662 1.00 85.69 121 LEU A CA 1
ATOM 901 C C . LEU A 1 121 ? -7.334 -0.183 12.470 1.00 85.69 121 LEU A C 1
ATOM 903 O O . LEU A 1 121 ? -6.947 0.099 11.337 1.00 85.69 121 LEU A O 1
ATOM 907 N N . GLY A 1 122 ? -6.813 0.376 13.566 1.00 86.38 122 GLY A N 1
ATOM 908 C CA . GLY A 1 122 ? -5.714 1.341 13.515 1.00 86.38 122 GLY A CA 1
ATOM 909 C C . GLY A 1 122 ? -4.442 0.733 12.922 1.00 86.38 122 GLY A C 1
ATOM 910 O O . GLY A 1 122 ? -3.791 1.348 12.081 1.00 86.38 122 GLY A O 1
ATOM 911 N N . TYR A 1 123 ? -4.128 -0.509 13.293 1.00 88.25 123 TYR A N 1
ATOM 912 C CA . TYR A 1 123 ? -2.997 -1.252 12.748 1.00 88.25 123 TYR A CA 1
ATOM 913 C C . TYR A 1 123 ? -3.187 -1.588 11.264 1.00 88.25 123 TYR A C 1
ATOM 915 O O . TYR A 1 123 ? -2.258 -1.423 10.476 1.00 88.25 123 TYR A O 1
ATOM 923 N N . ALA A 1 124 ? -4.397 -1.972 10.846 1.00 87.69 124 ALA A N 1
ATOM 924 C CA . ALA A 1 124 ? -4.717 -2.172 9.434 1.00 87.69 124 ALA A CA 1
ATOM 925 C C . ALA A 1 124 ? -4.544 -0.877 8.619 1.00 87.69 124 ALA A C 1
ATOM 927 O O . ALA A 1 124 ? -3.956 -0.903 7.539 1.00 87.69 124 ALA A O 1
ATOM 928 N N . ALA A 1 125 ? -4.990 0.266 9.153 1.00 90.00 125 ALA A N 1
ATOM 929 C CA . ALA A 1 125 ? -4.782 1.571 8.527 1.00 90.00 125 ALA A CA 1
ATOM 930 C C . ALA A 1 125 ? -3.289 1.916 8.403 1.00 90.00 125 ALA A C 1
ATOM 932 O O . ALA A 1 125 ? -2.854 2.407 7.361 1.00 90.00 125 ALA A O 1
ATOM 933 N N . TYR A 1 126 ? -2.498 1.627 9.442 1.00 90.94 126 TYR A N 1
ATOM 934 C CA . TYR A 1 126 ? -1.049 1.814 9.429 1.00 90.94 126 TYR A CA 1
ATOM 935 C C . TYR A 1 126 ? -0.375 0.961 8.347 1.00 90.94 126 TYR A C 1
ATOM 937 O O . TYR A 1 126 ? 0.356 1.505 7.520 1.00 90.94 126 TYR A O 1
ATOM 945 N N . LEU A 1 127 ? -0.668 -0.343 8.294 1.00 90.38 127 LEU A N 1
ATOM 946 C CA . LEU A 1 127 ? -0.106 -1.249 7.287 1.00 90.38 127 LEU A CA 1
ATOM 947 C C . LEU A 1 127 ? -0.440 -0.808 5.858 1.00 90.38 127 LEU A C 1
ATOM 949 O O . LEU A 1 127 ? 0.443 -0.783 5.002 1.00 90.38 127 LEU A O 1
ATOM 953 N N . LEU A 1 128 ? -1.690 -0.411 5.602 1.00 88.94 128 LEU A N 1
ATOM 954 C CA . LEU A 1 128 ? -2.098 0.101 4.292 1.00 88.94 128 LEU A CA 1
ATOM 955 C C . LEU A 1 128 ? -1.374 1.399 3.926 1.00 88.94 128 LEU A C 1
ATOM 957 O O . LEU A 1 128 ? -0.989 1.580 2.774 1.00 88.94 128 LEU A O 1
ATOM 961 N N . ASN A 1 129 ? -1.155 2.295 4.891 1.00 89.94 129 ASN A N 1
ATOM 962 C CA . ASN A 1 129 ? -0.437 3.547 4.660 1.00 89.94 129 ASN A CA 1
ATOM 963 C C . ASN A 1 129 ? 1.049 3.297 4.354 1.00 89.94 129 ASN A C 1
ATOM 965 O O . ASN A 1 129 ? 1.575 3.848 3.390 1.00 89.94 129 ASN A O 1
ATOM 969 N N . VAL A 1 130 ? 1.706 2.406 5.106 1.00 89.88 130 VAL A N 1
ATOM 970 C CA . VAL A 1 130 ? 3.091 1.988 4.832 1.00 89.88 130 VAL A CA 1
ATOM 971 C C . VAL A 1 130 ? 3.202 1.358 3.443 1.00 89.88 130 VAL A C 1
ATOM 973 O O . VAL A 1 130 ? 4.066 1.762 2.669 1.00 89.88 130 VAL A O 1
ATOM 976 N N . GLY A 1 131 ? 2.298 0.438 3.089 1.00 85.38 131 GLY A N 1
ATOM 977 C CA . GLY A 1 131 ? 2.267 -0.180 1.760 1.00 85.38 131 GLY A CA 1
ATOM 978 C C . GLY A 1 131 ? 2.069 0.844 0.640 1.00 85.38 131 GLY A C 1
ATOM 979 O O . GLY A 1 131 ? 2.826 0.858 -0.328 1.00 85.38 131 GLY A O 1
ATOM 980 N N . ARG A 1 132 ? 1.113 1.765 0.805 1.00 85.69 132 ARG A N 1
ATOM 981 C CA . ARG A 1 132 ? 0.881 2.880 -0.125 1.00 85.69 132 ARG A CA 1
ATOM 982 C C . ARG A 1 132 ? 2.121 3.755 -0.293 1.00 85.69 132 ARG A C 1
ATOM 984 O O . ARG A 1 132 ? 2.451 4.109 -1.418 1.00 85.69 132 ARG A O 1
ATOM 991 N N . ASN A 1 133 ? 2.793 4.121 0.797 1.00 85.06 133 ASN A N 1
ATOM 992 C CA . ASN A 1 133 ? 3.976 4.979 0.728 1.00 85.06 133 ASN A CA 1
ATOM 993 C C . ASN A 1 133 ? 5.169 4.256 0.105 1.00 85.06 133 ASN A C 1
ATOM 995 O O . ASN A 1 133 ? 5.917 4.895 -0.620 1.00 85.06 133 ASN A O 1
ATOM 999 N N . ALA A 1 134 ? 5.322 2.949 0.336 1.00 84.75 134 ALA A N 1
ATOM 1000 C CA . ALA A 1 134 ? 6.349 2.143 -0.317 1.00 84.75 134 ALA A CA 1
ATOM 1001 C C . ALA A 1 134 ? 6.120 2.060 -1.833 1.00 84.75 134 ALA A C 1
ATOM 1003 O O . ALA A 1 134 ? 7.041 2.290 -2.609 1.00 84.75 134 ALA A O 1
ATOM 1004 N N . ILE A 1 135 ? 4.883 1.800 -2.271 1.00 79.88 135 ILE A N 1
ATOM 1005 C CA . ILE A 1 135 ? 4.527 1.834 -3.698 1.00 79.88 135 ILE A CA 1
ATOM 1006 C C . ILE A 1 135 ? 4.782 3.239 -4.258 1.00 79.88 135 ILE A C 1
ATOM 1008 O O . ILE A 1 135 ? 5.438 3.391 -5.283 1.00 79.88 135 ILE A O 1
ATOM 1012 N N . GLY A 1 136 ? 4.326 4.273 -3.552 1.00 76.50 136 GLY A N 1
ATOM 1013 C CA . GLY A 1 136 ? 4.521 5.661 -3.950 1.00 76.50 136 GLY A CA 1
ATOM 1014 C C . GLY A 1 136 ? 5.994 6.041 -4.085 1.00 76.50 136 GLY A C 1
ATOM 1015 O O . GLY A 1 136 ? 6.355 6.658 -5.073 1.00 76.50 136 GLY A O 1
ATOM 1016 N N . SER A 1 137 ? 6.860 5.667 -3.142 1.00 79.62 137 SER A N 1
ATOM 1017 C CA . SER A 1 137 ? 8.282 6.027 -3.182 1.00 79.62 137 SER A CA 1
ATOM 1018 C C . SER A 1 137 ? 9.067 5.250 -4.238 1.00 79.62 137 SER A C 1
ATOM 1020 O O . SER A 1 137 ? 9.936 5.829 -4.881 1.00 79.62 137 SER A O 1
ATOM 1022 N N . ILE A 1 138 ? 8.747 3.969 -4.452 1.00 75.12 138 ILE A N 1
ATOM 1023 C CA . ILE A 1 138 ? 9.414 3.118 -5.449 1.00 75.12 138 ILE A CA 1
ATOM 1024 C C . ILE A 1 138 ? 9.002 3.520 -6.869 1.00 75.12 138 ILE A C 1
ATOM 1026 O O . ILE A 1 138 ? 9.849 3.629 -7.751 1.00 75.12 138 ILE A O 1
ATOM 1030 N N . PHE A 1 139 ? 7.708 3.760 -7.095 1.00 69.88 139 PHE A N 1
ATOM 1031 C CA . PHE A 1 139 ? 7.155 4.030 -8.425 1.00 69.88 139 PHE A CA 1
ATOM 1032 C C . PHE A 1 139 ? 6.961 5.526 -8.730 1.00 69.88 139 PHE A C 1
ATOM 1034 O O . PHE A 1 139 ? 6.563 5.870 -9.837 1.00 69.88 139 PHE A O 1
ATOM 1041 N N . SER A 1 140 ? 7.292 6.436 -7.802 1.00 60.06 140 SER A N 1
ATOM 1042 C CA . SER A 1 140 ? 7.378 7.888 -8.065 1.00 60.06 140 SER A CA 1
ATOM 1043 C C . SER A 1 140 ? 8.497 8.249 -9.049 1.00 60.06 140 SER A C 1
ATOM 1045 O O . SER A 1 140 ? 8.533 9.380 -9.538 1.00 60.06 140 SER A O 1
ATOM 1047 N N . ALA A 1 141 ? 9.421 7.331 -9.333 1.00 55.34 141 ALA A N 1
ATOM 1048 C CA . ALA A 1 141 ? 10.510 7.546 -10.272 1.00 55.34 141 ALA A CA 1
ATOM 1049 C C . ALA A 1 141 ? 10.065 7.239 -11.715 1.00 55.34 141 ALA A C 1
ATOM 1051 O O . ALA A 1 141 ? 10.469 6.240 -12.302 1.00 55.34 141 ALA A O 1
ATOM 1052 N N . GLY A 1 142 ? 9.231 8.106 -12.295 1.00 56.31 142 GLY A N 1
ATOM 1053 C CA . GLY A 1 142 ? 9.053 8.180 -13.749 1.00 56.31 142 GLY A CA 1
ATOM 1054 C C . GLY A 1 142 ? 7.606 8.322 -14.237 1.00 56.31 142 GLY A C 1
ATOM 1055 O O . GLY A 1 142 ? 6.668 7.948 -13.533 1.00 56.31 142 GLY A O 1
ATOM 1056 N N . PRO A 1 143 ? 7.402 8.869 -15.452 1.00 55.66 143 PRO A N 1
ATOM 1057 C CA . PRO A 1 143 ? 6.094 8.870 -16.093 1.00 55.66 143 PRO A CA 1
ATOM 1058 C C . PRO A 1 143 ? 5.586 7.436 -16.266 1.00 55.66 143 PRO A C 1
ATOM 1060 O O . PRO A 1 143 ? 6.366 6.536 -16.578 1.00 55.66 143 PRO A O 1
ATOM 1063 N N . ALA A 1 144 ? 4.277 7.231 -16.098 1.00 60.62 144 ALA A N 1
ATOM 1064 C CA . ALA A 1 144 ? 3.645 5.959 -16.424 1.00 60.62 144 ALA A CA 1
ATOM 1065 C C . ALA A 1 144 ? 3.919 5.634 -17.901 1.00 60.62 144 ALA A C 1
ATOM 1067 O O . ALA A 1 144 ? 3.508 6.375 -18.792 1.00 60.62 144 ALA A O 1
ATOM 1068 N N . ILE A 1 145 ? 4.675 4.566 -18.148 1.00 67.19 145 ILE A N 1
ATOM 1069 C CA . ILE A 1 145 ? 4.941 4.076 -19.501 1.00 67.19 145 ILE A CA 1
ATOM 1070 C C . ILE A 1 145 ? 3.787 3.148 -19.865 1.00 67.19 145 ILE A C 1
ATOM 1072 O O . ILE A 1 145 ? 3.439 2.278 -19.071 1.00 67.19 145 ILE A O 1
ATOM 1076 N N . ASP A 1 146 ? 3.193 3.314 -21.043 1.00 72.00 146 ASP A N 1
ATOM 1077 C CA . ASP A 1 146 ? 2.186 2.367 -21.515 1.00 72.00 146 ASP A CA 1
ATOM 1078 C C . ASP A 1 146 ? 2.838 1.028 -21.895 1.00 72.00 146 ASP A C 1
ATOM 1080 O O . ASP A 1 146 ? 3.933 1.007 -22.477 1.00 72.00 146 ASP A O 1
ATOM 1084 N N . PRO A 1 147 ? 2.195 -0.109 -21.574 1.00 75.44 147 PRO A N 1
ATOM 1085 C CA . PRO A 1 147 ? 2.699 -1.407 -21.984 1.00 75.44 147 PRO A CA 1
ATOM 1086 C C . PRO A 1 147 ? 2.692 -1.498 -23.511 1.00 75.44 147 PRO A C 1
ATOM 1088 O O . PRO A 1 147 ? 1.718 -1.141 -24.173 1.00 75.44 147 PRO A O 1
ATOM 1091 N N . VAL A 1 148 ? 3.775 -2.022 -24.074 1.00 77.69 148 VAL A N 1
ATOM 1092 C CA . VAL A 1 148 ? 3.879 -2.278 -25.511 1.00 77.69 148 VAL A CA 1
ATOM 1093 C C . VAL A 1 148 ? 3.428 -3.701 -25.769 1.00 77.69 148 VAL A C 1
ATOM 1095 O O . VAL A 1 148 ? 3.969 -4.629 -25.170 1.00 77.69 148 VAL A O 1
ATOM 1098 N N . ASP A 1 149 ? 2.411 -3.863 -26.614 1.00 80.62 149 ASP A N 1
ATOM 1099 C CA . ASP A 1 149 ? 1.792 -5.157 -26.926 1.00 80.62 149 ASP A CA 1
ATOM 1100 C C . ASP A 1 149 ? 1.393 -5.938 -25.661 1.00 80.62 149 ASP A C 1
ATOM 1102 O O . ASP A 1 149 ? 1.567 -7.152 -25.547 1.00 80.62 149 ASP A O 1
ATOM 1106 N N . GLY A 1 150 ? 0.898 -5.207 -24.656 1.00 81.94 150 GLY A N 1
ATOM 1107 C CA . GLY A 1 150 ? 0.495 -5.767 -23.366 1.00 81.94 150 GLY A CA 1
ATOM 1108 C C . GLY A 1 150 ? 1.654 -6.172 -22.450 1.00 81.94 150 GLY A C 1
ATOM 1109 O O . GLY A 1 150 ? 1.415 -6.854 -21.453 1.00 81.94 150 GLY A O 1
ATOM 1110 N N . ARG A 1 151 ? 2.901 -5.770 -22.742 1.00 82.81 151 ARG A N 1
ATOM 1111 C CA . ARG A 1 151 ? 4.089 -6.105 -21.941 1.00 82.81 151 ARG A CA 1
ATOM 1112 C C . ARG A 1 151 ? 4.921 -4.885 -21.551 1.00 82.81 151 ARG A C 1
ATOM 1114 O O . ARG A 1 151 ? 5.129 -3.956 -22.330 1.00 82.81 151 ARG A O 1
ATOM 1121 N N . TYR A 1 152 ? 5.473 -4.942 -20.346 1.00 84.44 152 TYR A N 1
ATOM 1122 C CA . TYR A 1 152 ? 6.536 -4.056 -19.885 1.00 84.44 152 TYR A CA 1
ATOM 1123 C C . TYR A 1 152 ? 7.883 -4.728 -20.111 1.00 84.44 152 TYR A C 1
ATOM 1125 O O . TYR A 1 152 ? 8.089 -5.848 -19.654 1.00 84.44 152 TYR A O 1
ATOM 1133 N N . ASN A 1 153 ? 8.800 -4.057 -20.807 1.00 86.38 153 ASN A N 1
ATOM 1134 C CA . ASN A 1 153 ? 10.124 -4.598 -21.100 1.00 86.38 153 ASN A CA 1
ATOM 1135 C C . ASN A 1 153 ? 11.192 -3.708 -20.468 1.00 86.38 153 ASN A C 1
ATOM 1137 O O . ASN A 1 153 ? 11.327 -2.539 -20.829 1.00 86.38 153 ASN A O 1
ATOM 1141 N N . PHE A 1 154 ? 11.953 -4.276 -19.540 1.00 85.81 154 PHE A N 1
ATOM 1142 C CA . PHE A 1 154 ? 13.042 -3.611 -18.839 1.00 85.81 154 PHE A CA 1
ATOM 1143 C C . PHE A 1 154 ? 14.366 -4.196 -19.320 1.00 85.81 154 PHE A C 1
ATOM 1145 O O . PHE A 1 154 ? 14.629 -5.383 -19.124 1.00 85.81 154 PHE A O 1
ATOM 1152 N N . LEU A 1 155 ? 15.197 -3.373 -19.959 1.00 85.69 155 LEU A N 1
ATOM 1153 C CA . LEU A 1 155 ? 16.568 -3.749 -20.293 1.00 85.69 155 LEU A CA 1
ATOM 1154 C C . LEU A 1 155 ? 17.451 -3.512 -19.066 1.00 85.69 155 LEU A C 1
ATOM 1156 O O . LEU A 1 155 ? 17.633 -2.379 -18.630 1.00 85.69 155 LEU A O 1
ATOM 1160 N N . MET A 1 156 ? 17.998 -4.590 -18.521 1.00 85.56 156 MET A N 1
ATOM 1161 C CA . MET A 1 156 ? 18.982 -4.571 -17.449 1.00 85.56 156 MET A CA 1
ATOM 1162 C C . MET A 1 156 ? 20.371 -4.738 -18.048 1.00 85.56 156 MET A C 1
ATOM 1164 O O . MET A 1 156 ? 20.649 -5.710 -18.756 1.00 85.56 156 MET A O 1
ATOM 1168 N N . MET A 1 157 ? 21.236 -3.777 -17.749 1.00 83.44 157 MET A N 1
ATOM 1169 C CA . MET A 1 157 ? 22.620 -3.755 -18.198 1.00 83.44 157 MET A CA 1
ATOM 1170 C C . MET A 1 157 ? 23.510 -3.742 -16.963 1.00 83.44 157 MET A C 1
ATOM 1172 O O . MET A 1 157 ? 23.534 -2.758 -16.227 1.00 83.44 157 MET A O 1
ATOM 1176 N N . GLY A 1 158 ? 24.200 -4.849 -16.706 1.00 79.38 158 GLY A N 1
ATOM 1177 C CA . GLY A 1 158 ? 25.186 -4.932 -15.637 1.00 79.38 15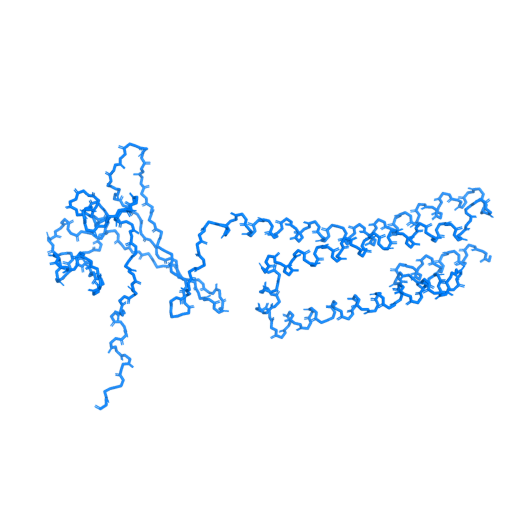8 GLY A CA 1
ATOM 1178 C C . GLY A 1 158 ? 26.565 -4.651 -16.209 1.00 79.38 158 GLY A C 1
ATOM 1179 O O . GLY A 1 158 ? 27.024 -5.391 -17.078 1.00 79.38 158 GLY A O 1
ATOM 1180 N N . GLY A 1 159 ? 27.211 -3.592 -15.734 1.00 72.88 159 GLY A N 1
ATOM 1181 C CA . GLY A 1 159 ? 28.596 -3.270 -16.057 1.00 72.88 159 GLY A CA 1
ATOM 1182 C C . GLY A 1 159 ? 29.365 -2.932 -14.789 1.00 72.88 159 GLY A C 1
ATOM 1183 O O . GLY A 1 159 ? 28.788 -2.392 -13.843 1.00 72.88 159 GLY A O 1
ATOM 1184 N N . ASP A 1 160 ? 30.654 -3.252 -14.775 1.00 64.94 160 ASP A N 1
ATOM 1185 C CA . ASP A 1 160 ? 31.569 -2.757 -13.753 1.00 64.94 160 ASP A CA 1
ATOM 1186 C C . ASP A 1 160 ? 31.968 -1.316 -14.102 1.00 64.94 160 ASP A C 1
ATOM 1188 O O . ASP A 1 160 ? 32.559 -1.043 -15.153 1.00 64.94 160 ASP A O 1
ATOM 1192 N N . ALA A 1 161 ? 31.564 -0.366 -13.262 1.00 55.91 161 ALA A N 1
ATOM 1193 C CA . ALA A 1 161 ? 31.767 1.052 -13.506 1.00 55.91 161 ALA A CA 1
ATOM 1194 C C . ALA A 1 161 ? 32.190 1.779 -12.229 1.00 55.91 161 ALA A C 1
ATOM 1196 O O . ALA A 1 161 ? 31.369 2.069 -11.360 1.00 55.91 161 ALA A O 1
ATOM 1197 N N . GLY A 1 162 ? 33.474 2.137 -12.156 1.00 49.59 162 GLY A N 1
ATOM 1198 C CA . GLY A 1 162 ? 33.942 3.208 -11.276 1.00 49.59 162 GLY A CA 1
ATOM 1199 C C . GLY A 1 162 ? 33.375 4.567 -11.712 1.00 49.59 162 GLY A C 1
ATOM 1200 O O . GLY A 1 162 ? 33.047 4.754 -12.885 1.00 49.59 162 GLY A O 1
ATOM 1201 N N . ALA A 1 163 ? 33.268 5.510 -10.771 1.00 51.25 163 ALA A N 1
ATOM 1202 C CA . ALA A 1 163 ? 32.599 6.808 -10.944 1.00 51.25 163 ALA A CA 1
ATOM 1203 C C . ALA A 1 163 ? 33.150 7.691 -12.089 1.00 51.25 163 ALA A C 1
ATOM 1205 O O . ALA A 1 163 ? 32.451 8.592 -12.543 1.00 51.25 163 ALA A O 1
ATOM 1206 N N . ASP A 1 164 ? 34.348 7.391 -12.602 1.00 49.12 164 ASP A N 1
ATOM 1207 C CA . ASP A 1 164 ? 35.099 8.259 -13.519 1.00 49.12 164 ASP A CA 1
ATOM 1208 C C . ASP A 1 164 ? 35.149 7.771 -14.984 1.00 49.12 164 ASP A C 1
ATOM 1210 O O . ASP A 1 164 ? 36.016 8.198 -15.746 1.00 49.12 164 ASP A O 1
ATOM 1214 N N . ARG A 1 165 ? 34.267 6.853 -15.419 1.00 53.41 165 ARG A N 1
ATOM 1215 C CA . ARG A 1 165 ? 34.274 6.334 -16.808 1.00 53.41 165 ARG A CA 1
ATOM 1216 C C . ARG A 1 165 ? 33.017 6.704 -17.601 1.00 53.41 165 ARG A C 1
ATOM 1218 O O . ARG A 1 165 ? 31.920 6.242 -17.292 1.00 53.41 165 ARG A O 1
ATOM 1225 N N . THR A 1 166 ? 33.197 7.474 -18.677 1.00 51.50 166 THR A N 1
ATOM 1226 C CA . THR A 1 166 ? 32.208 7.678 -19.751 1.00 51.50 166 THR A CA 1
ATOM 1227 C C . THR A 1 166 ? 32.343 6.569 -20.801 1.00 51.50 166 THR A C 1
ATOM 1229 O O . THR A 1 166 ? 33.464 6.199 -21.135 1.00 51.50 166 THR A O 1
ATOM 1232 N N . GLY A 1 167 ? 31.224 6.021 -21.297 1.00 56.09 167 GLY A N 1
ATOM 1233 C CA . GLY A 1 167 ? 31.222 4.922 -22.278 1.00 56.09 167 GLY A CA 1
ATOM 1234 C C . GLY A 1 167 ? 31.354 3.538 -21.628 1.00 56.09 167 GLY A C 1
ATOM 1235 O O . GLY A 1 167 ? 32.405 2.900 -21.674 1.00 56.09 167 GLY A O 1
ATOM 1236 N N . ARG A 1 168 ? 30.278 3.048 -20.998 1.00 68.44 168 ARG A N 1
ATOM 1237 C CA . ARG A 1 168 ? 30.288 1.785 -20.239 1.00 68.44 168 ARG A CA 1
ATOM 1238 C C . ARG A 1 168 ? 29.918 0.605 -21.132 1.00 68.44 168 ARG A C 1
ATOM 1240 O O . ARG A 1 168 ? 28.816 0.559 -21.670 1.00 68.44 168 ARG A O 1
ATOM 1247 N N . ARG A 1 169 ? 30.813 -0.383 -21.232 1.00 72.88 169 ARG A N 1
ATOM 1248 C CA . ARG A 1 169 ? 30.506 -1.681 -21.851 1.00 72.88 169 ARG A CA 1
ATOM 1249 C C . ARG A 1 169 ? 29.829 -2.578 -20.813 1.00 72.88 169 ARG A C 1
ATOM 1251 O O . ARG A 1 169 ? 30.486 -2.948 -19.844 1.00 72.88 169 ARG A O 1
ATOM 1258 N N . PRO A 1 170 ? 28.543 -2.927 -20.966 1.00 74.81 170 PRO A N 1
ATOM 1259 C CA . PRO A 1 170 ? 27.905 -3.871 -20.064 1.00 74.81 170 PRO A CA 1
ATOM 1260 C C . PRO A 1 170 ? 28.469 -5.282 -20.274 1.00 74.81 170 PRO A C 1
ATOM 1262 O O . PRO A 1 170 ? 28.522 -5.794 -21.394 1.00 74.81 170 PRO A O 1
ATOM 1265 N N . ASP A 1 171 ? 28.859 -5.929 -19.181 1.00 78.75 171 ASP A N 1
ATOM 1266 C CA . ASP A 1 171 ? 29.308 -7.324 -19.167 1.00 78.75 171 ASP A CA 1
ATOM 1267 C C . ASP A 1 171 ? 28.138 -8.310 -19.175 1.00 78.75 171 ASP A C 1
ATOM 1269 O O . ASP A 1 171 ? 28.291 -9.466 -19.577 1.00 78.75 171 ASP A O 1
ATOM 1273 N N . SER A 1 172 ? 26.956 -7.844 -18.771 1.00 80.50 172 SER A N 1
ATOM 1274 C CA . SER A 1 172 ? 25.716 -8.611 -18.785 1.00 80.50 172 SER A CA 1
ATOM 1275 C C . SER A 1 172 ? 24.555 -7.784 -19.330 1.00 80.50 172 SER A C 1
ATOM 1277 O O . SER A 1 172 ? 24.378 -6.614 -18.991 1.00 80.50 172 SER A O 1
ATOM 1279 N N . LEU A 1 173 ? 23.751 -8.417 -20.181 1.00 85.56 173 LEU A N 1
ATOM 1280 C CA . LEU A 1 173 ? 22.552 -7.844 -20.780 1.00 85.56 173 LEU A CA 1
ATOM 1281 C C . LEU A 1 173 ? 21.401 -8.819 -20.556 1.00 85.56 173 LEU A C 1
ATOM 1283 O O . LEU A 1 173 ? 21.488 -9.995 -20.911 1.00 85.56 173 LEU A O 1
ATOM 1287 N N . SER A 1 174 ? 20.322 -8.361 -19.936 1.00 89.81 174 SER A N 1
ATOM 1288 C CA . SER A 1 174 ? 19.114 -9.163 -19.742 1.00 89.81 174 SER A CA 1
ATOM 1289 C C . SER A 1 174 ? 17.876 -8.308 -19.940 1.00 89.81 174 SER A C 1
ATOM 1291 O O . SER A 1 174 ? 17.817 -7.173 -19.482 1.00 89.81 174 SER A O 1
ATOM 1293 N N . VAL A 1 175 ? 16.873 -8.854 -20.616 1.00 88.44 175 VAL A N 1
ATOM 1294 C CA . VAL A 1 175 ? 15.572 -8.210 -20.788 1.00 88.44 175 VAL A CA 1
ATOM 1295 C C . VAL A 1 175 ? 14.575 -8.907 -19.877 1.00 88.44 175 VAL A C 1
ATOM 1297 O O . VAL A 1 175 ? 14.303 -10.096 -20.038 1.00 88.44 175 VAL A O 1
ATOM 1300 N N . LEU A 1 176 ? 14.026 -8.164 -18.921 1.00 89.62 176 LEU A N 1
ATOM 1301 C CA . LEU A 1 176 ? 12.896 -8.596 -18.110 1.00 89.62 176 LEU A CA 1
ATOM 1302 C C . LEU A 1 176 ? 11.608 -8.148 -18.803 1.00 89.62 176 LEU A C 1
ATOM 1304 O O . LEU A 1 176 ? 11.333 -6.954 -18.895 1.00 89.62 176 LEU A O 1
ATOM 1308 N N . SER A 1 177 ? 10.818 -9.105 -19.277 1.00 87.88 177 SER A N 1
ATOM 1309 C CA . SER A 1 177 ? 9.500 -8.863 -19.860 1.00 87.88 177 SER A CA 1
ATOM 1310 C C . SER A 1 177 ? 8.407 -9.266 -18.875 1.00 87.88 177 SER A C 1
ATOM 1312 O O . SER A 1 177 ? 8.405 -10.394 -18.381 1.00 87.88 177 SER A O 1
ATOM 1314 N N . VAL A 1 178 ? 7.471 -8.364 -18.589 1.00 86.44 178 VAL A N 1
ATOM 1315 C CA . VAL A 1 178 ? 6.362 -8.565 -17.648 1.00 86.44 178 VAL A CA 1
ATOM 1316 C C . VAL A 1 178 ? 5.040 -8.382 -18.380 1.00 86.44 178 VAL A C 1
ATOM 1318 O O . VAL A 1 178 ? 4.797 -7.335 -18.973 1.00 86.44 178 VAL A O 1
ATOM 1321 N N . ASP A 1 179 ? 4.177 -9.394 -18.340 1.00 85.81 179 ASP A N 1
ATOM 1322 C CA . ASP A 1 179 ? 2.814 -9.301 -18.866 1.00 85.81 179 ASP A CA 1
ATOM 1323 C C . ASP A 1 179 ? 1.977 -8.328 -18.022 1.00 85.81 179 ASP A C 1
ATOM 1325 O O . ASP A 1 179 ? 1.842 -8.520 -16.813 1.00 85.81 179 ASP A O 1
ATOM 1329 N N . ALA A 1 180 ? 1.413 -7.292 -18.644 1.00 80.25 180 ALA A N 1
ATOM 1330 C CA . ALA A 1 180 ? 0.653 -6.257 -17.948 1.00 80.25 180 ALA A CA 1
ATOM 1331 C C . ALA A 1 180 ? -0.675 -6.777 -17.375 1.00 80.25 180 ALA A C 1
ATOM 1333 O O . ALA A 1 180 ? -1.171 -6.244 -16.385 1.00 80.25 180 ALA A O 1
ATOM 1334 N N . SER A 1 181 ? -1.250 -7.822 -17.978 1.00 74.19 181 SER A N 1
ATOM 1335 C CA . SER A 1 181 ? -2.538 -8.383 -17.565 1.00 74.19 181 SER A CA 1
ATOM 1336 C C . SER A 1 181 ? -2.387 -9.458 -16.490 1.00 74.19 181 SER A C 1
ATOM 1338 O O . SER A 1 181 ? -3.177 -9.512 -15.546 1.00 74.19 181 SER A O 1
ATOM 1340 N N . SER A 1 182 ? -1.366 -10.312 -16.619 1.00 78.88 182 SER A N 1
ATOM 1341 C CA . SER A 1 182 ? -1.203 -11.501 -15.784 1.00 78.88 182 SER A CA 1
ATOM 1342 C C . SER A 1 182 ? -0.029 -11.424 -14.806 1.00 78.88 182 SER A C 1
ATOM 1344 O O . SER A 1 182 ? 0.115 -12.324 -13.981 1.00 78.88 182 SER A O 1
ATOM 1346 N N . GLY A 1 183 ? 0.864 -10.439 -14.940 1.00 80.62 183 GLY A N 1
ATOM 1347 C CA . GLY A 1 183 ? 2.083 -10.310 -14.133 1.00 80.62 183 GLY A CA 1
ATOM 1348 C C . GLY A 1 183 ? 3.129 -11.406 -14.368 1.00 80.62 183 GLY A C 1
ATOM 1349 O O . GLY A 1 183 ? 4.079 -11.521 -13.597 1.00 80.62 183 GLY A O 1
ATOM 1350 N N . LYS A 1 184 ? 2.973 -12.240 -15.406 1.00 85.56 184 LYS A N 1
ATOM 1351 C CA . LYS A 1 184 ? 3.935 -13.308 -15.715 1.00 85.56 184 LYS A CA 1
ATOM 1352 C C . LYS A 1 184 ? 5.226 -12.689 -16.227 1.00 85.56 184 LYS A C 1
ATOM 1354 O O . LYS A 1 184 ? 5.192 -11.866 -17.144 1.00 85.56 184 LYS A O 1
ATOM 1359 N N . THR A 1 185 ? 6.345 -13.119 -15.660 1.00 90.56 185 THR A N 1
ATOM 1360 C CA . THR A 1 185 ? 7.669 -12.603 -15.993 1.00 90.56 185 THR A CA 1
ATOM 1361 C C . THR A 1 185 ? 8.448 -13.599 -16.845 1.00 90.56 185 THR A C 1
ATOM 1363 O O . THR A 1 185 ? 8.363 -14.812 -16.658 1.00 90.56 185 THR A O 1
ATOM 1366 N N . ALA A 1 186 ? 9.211 -13.076 -17.798 1.00 92.31 186 ALA A N 1
ATOM 1367 C CA . ALA A 1 186 ? 10.209 -13.815 -18.554 1.00 92.31 186 ALA A CA 1
ATOM 1368 C C . ALA A 1 186 ? 11.513 -13.020 -18.532 1.00 92.31 186 ALA A C 1
ATOM 1370 O O . ALA A 1 186 ? 11.509 -11.810 -18.760 1.00 92.31 186 ALA A O 1
ATOM 1371 N N . ILE A 1 187 ? 12.620 -13.700 -18.247 1.00 92.06 187 ILE A N 1
ATOM 1372 C CA . ILE A 1 187 ? 13.956 -13.107 -18.285 1.00 92.06 187 ILE A CA 1
ATOM 1373 C C . ILE A 1 187 ? 14.674 -13.702 -19.486 1.00 92.06 187 ILE A C 1
ATOM 1375 O O . ILE A 1 187 ? 14.835 -14.918 -19.579 1.00 92.06 187 ILE A O 1
ATOM 1379 N N . ILE A 1 188 ? 15.080 -12.838 -20.410 1.00 90.25 188 ILE A N 1
ATOM 1380 C CA . ILE A 1 188 ? 15.793 -13.214 -21.626 1.00 90.25 188 ILE A CA 1
ATOM 1381 C C . ILE A 1 188 ? 17.203 -12.653 -21.516 1.00 90.25 188 ILE A C 1
ATOM 1383 O O . ILE A 1 188 ? 17.407 -11.442 -21.608 1.00 90.25 188 ILE A O 1
ATOM 1387 N N . SER A 1 189 ? 18.180 -13.527 -21.307 1.00 87.81 189 SER A N 1
ATOM 1388 C CA . SER A 1 189 ? 19.587 -13.134 -21.291 1.00 87.81 189 SER A CA 1
ATOM 1389 C C . SER A 1 189 ? 20.101 -12.971 -22.716 1.0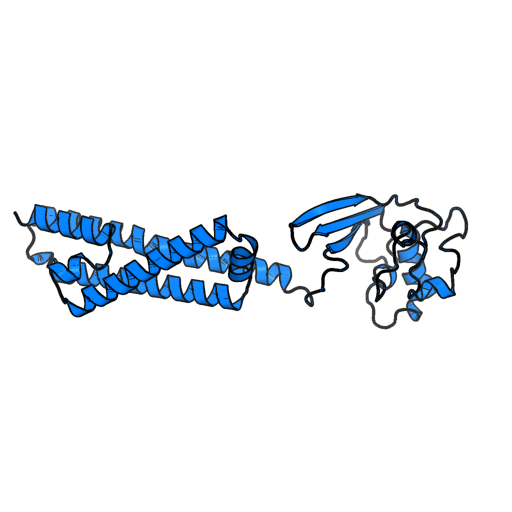0 87.81 189 SER A C 1
ATOM 1391 O O . SER A 1 189 ? 19.930 -13.855 -23.556 1.00 87.81 189 SER A O 1
ATOM 1393 N N . VAL A 1 190 ? 20.741 -11.837 -22.986 1.00 86.19 190 VAL A N 1
ATOM 1394 C CA . VAL A 1 190 ? 21.336 -11.528 -24.285 1.00 86.19 190 VAL A CA 1
ATOM 1395 C C . VAL A 1 190 ? 22.848 -11.739 -24.177 1.00 86.19 190 VAL A C 1
ATOM 1397 O O . VAL A 1 190 ? 23.490 -11.103 -23.336 1.00 86.19 190 VAL A O 1
ATOM 1400 N N . PRO A 1 191 ? 23.448 -12.622 -24.996 1.00 84.69 191 PRO A N 1
ATOM 1401 C CA . PRO A 1 191 ? 24.890 -12.828 -24.980 1.00 84.69 191 PRO A CA 1
ATOM 1402 C C . PRO A 1 191 ? 25.628 -11.528 -25.308 1.00 84.69 191 PRO A C 1
ATOM 1404 O O . PRO A 1 191 ? 25.354 -10.901 -26.329 1.00 84.69 191 PRO A O 1
ATOM 1407 N N . ARG A 1 192 ? 26.613 -11.147 -24.486 1.00 81.75 192 ARG A N 1
ATOM 1408 C CA . ARG A 1 192 ? 27.417 -9.930 -24.711 1.00 81.75 192 ARG A CA 1
ATOM 1409 C C . ARG A 1 192 ? 28.160 -9.938 -26.056 1.00 81.75 192 ARG A C 1
ATOM 1411 O O . ARG A 1 192 ? 28.399 -8.884 -26.626 1.00 81.75 192 ARG A O 1
ATOM 1418 N N . ASN A 1 193 ? 28.469 -11.135 -26.564 1.00 82.00 193 ASN A N 1
ATOM 1419 C CA . ASN A 1 193 ? 29.164 -11.356 -27.832 1.00 82.00 193 ASN A CA 1
ATOM 1420 C C . ASN A 1 193 ? 28.201 -11.452 -29.034 1.00 82.00 193 ASN A C 1
ATOM 1422 O O . ASN A 1 193 ? 28.582 -11.978 -30.077 1.00 82.00 193 ASN A O 1
ATOM 1426 N N . LEU A 1 194 ? 26.937 -11.031 -28.897 1.00 82.88 194 LEU A N 1
ATOM 1427 C CA . LEU A 1 194 ? 25.999 -11.047 -30.016 1.00 82.88 194 LEU A CA 1
ATOM 1428 C C . LEU A 1 194 ? 26.481 -10.076 -31.103 1.00 82.88 194 LEU A C 1
ATOM 1430 O O . LEU A 1 194 ? 26.514 -8.865 -30.886 1.00 82.88 194 LEU A O 1
ATOM 1434 N N . GLN A 1 195 ? 26.844 -10.631 -32.255 1.00 84.06 195 GLN A N 1
ATOM 1435 C CA . GLN A 1 195 ? 27.268 -9.896 -33.445 1.00 84.06 195 GLN A CA 1
ATOM 1436 C C . GLN A 1 195 ? 26.073 -9.572 -34.346 1.00 84.06 195 GLN A C 1
ATOM 1438 O O . GLN A 1 195 ? 25.027 -10.222 -34.262 1.00 84.06 195 GLN A O 1
ATOM 1443 N N . ASN A 1 196 ? 26.243 -8.604 -35.250 1.00 82.00 196 ASN A N 1
ATOM 1444 C CA . ASN A 1 196 ? 25.240 -8.237 -36.258 1.00 82.00 196 ASN A CA 1
ATOM 1445 C C . ASN A 1 196 ? 23.892 -7.829 -35.643 1.00 82.00 196 ASN A C 1
ATOM 1447 O O . ASN A 1 196 ? 22.820 -8.107 -36.192 1.00 82.00 196 ASN A O 1
ATOM 1451 N N . ALA A 1 197 ? 23.938 -7.173 -34.479 1.00 83.75 197 ALA A N 1
ATOM 1452 C CA . ALA A 1 197 ? 22.749 -6.647 -33.829 1.00 83.75 197 ALA A CA 1
ATOM 1453 C C . ALA A 1 197 ? 22.079 -5.614 -34.747 1.00 83.75 197 ALA A C 1
ATOM 1455 O O . ALA A 1 197 ? 22.709 -4.661 -35.213 1.00 83.75 197 ALA A O 1
ATOM 1456 N N . ARG A 1 198 ? 20.792 -5.819 -35.037 1.00 84.00 198 ARG A N 1
ATOM 1457 C CA . ARG A 1 198 ? 20.025 -4.931 -35.913 1.00 84.00 198 ARG A CA 1
ATOM 1458 C C . ARG A 1 198 ? 19.439 -3.774 -35.122 1.00 84.00 198 ARG A C 1
ATOM 1460 O O . ARG A 1 198 ? 18.924 -3.961 -34.021 1.00 84.00 198 ARG A O 1
ATOM 1467 N N . PHE A 1 199 ? 19.468 -2.592 -35.722 1.00 82.62 199 PHE A N 1
ATOM 1468 C CA . PHE A 1 199 ? 18.812 -1.414 -35.175 1.00 82.62 199 PHE A CA 1
ATOM 1469 C C . PHE A 1 199 ? 17.358 -1.332 -35.640 1.00 82.62 199 PHE A C 1
ATOM 1471 O O . PHE A 1 199 ? 17.019 -1.754 -36.746 1.00 82.62 199 PHE A O 1
ATOM 1478 N N . SER A 1 200 ? 16.508 -0.772 -34.779 1.00 80.50 200 SER A N 1
ATOM 1479 C CA . SER A 1 200 ? 15.117 -0.460 -35.112 1.00 80.50 200 SER A CA 1
ATOM 1480 C C . SER A 1 200 ? 15.032 0.524 -36.283 1.00 80.50 200 SER A C 1
ATOM 1482 O O . SER A 1 200 ? 15.940 1.336 -36.473 1.00 80.50 200 SER A O 1
ATOM 1484 N N . ASP A 1 201 ? 13.940 0.468 -37.050 1.00 77.25 201 ASP A N 1
ATOM 1485 C CA . ASP A 1 201 ? 13.741 1.287 -38.246 1.00 77.25 201 ASP A CA 1
ATOM 1486 C C . ASP A 1 201 ? 13.833 2.791 -37.963 1.00 77.25 201 ASP A C 1
ATOM 1488 O O . ASP A 1 201 ? 14.393 3.530 -38.771 1.00 77.25 201 ASP A O 1
ATOM 1492 N N . ASP A 1 202 ? 13.371 3.205 -36.784 1.00 76.31 202 ASP A N 1
ATOM 1493 C CA . ASP A 1 202 ? 13.347 4.598 -36.332 1.00 76.31 202 ASP A CA 1
ATOM 1494 C C . ASP A 1 202 ? 14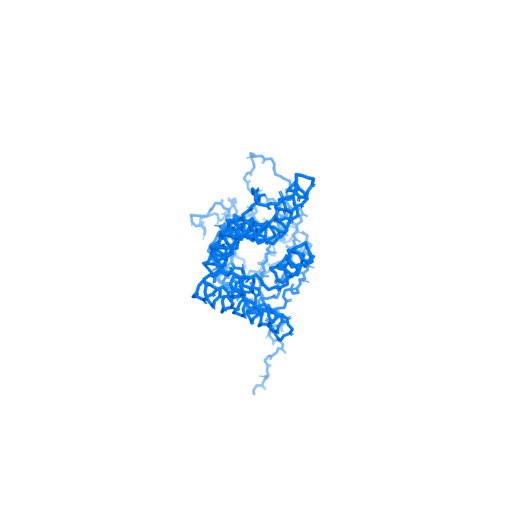.641 5.026 -35.610 1.00 76.31 202 ASP A C 1
ATOM 1496 O O . ASP A 1 202 ? 14.752 6.158 -35.133 1.00 76.31 202 ASP A O 1
ATOM 1500 N N . SER A 1 203 ? 15.633 4.138 -35.483 1.00 79.19 203 SER A N 1
ATOM 1501 C CA . SER A 1 203 ? 16.882 4.448 -34.785 1.00 79.19 203 SER A CA 1
ATOM 1502 C C . SER A 1 203 ? 17.805 5.320 -35.648 1.00 79.19 203 SER A C 1
ATOM 1504 O O . SER A 1 203 ? 18.156 4.904 -36.756 1.00 79.19 203 SER A O 1
ATOM 1506 N N . PRO A 1 204 ? 18.306 6.469 -35.144 1.00 82.31 204 PRO A N 1
ATOM 1507 C CA . PRO A 1 204 ? 19.350 7.251 -35.812 1.00 82.31 204 PRO A CA 1
ATOM 1508 C C . PRO A 1 204 ? 20.571 6.413 -36.215 1.00 82.31 204 PRO A C 1
ATOM 1510 O O . PRO A 1 204 ? 21.115 6.608 -37.300 1.00 82.31 204 PRO A O 1
ATOM 1513 N N . MET A 1 205 ? 20.931 5.416 -35.397 1.00 79.62 205 MET A N 1
ATOM 1514 C CA . MET A 1 205 ? 22.044 4.496 -35.663 1.00 79.62 205 MET A CA 1
ATOM 1515 C C . MET A 1 205 ? 21.862 3.660 -36.929 1.00 79.62 205 MET A C 1
ATOM 1517 O O . MET A 1 205 ? 22.849 3.276 -37.550 1.00 79.62 205 MET A O 1
ATOM 1521 N N . ARG A 1 206 ? 20.623 3.417 -37.371 1.00 82.50 206 ARG A N 1
ATOM 1522 C CA . ARG A 1 206 ? 20.363 2.668 -38.605 1.00 82.50 206 ARG A CA 1
ATOM 1523 C C . ARG A 1 206 ? 20.774 3.439 -39.863 1.00 82.50 206 ARG A C 1
ATOM 1525 O O . ARG A 1 206 ? 21.051 2.821 -40.880 1.00 82.50 206 ARG A O 1
ATOM 1532 N N . LYS A 1 207 ? 20.862 4.775 -39.808 1.00 82.75 207 LYS A N 1
ATOM 1533 C CA . LYS A 1 207 ? 21.381 5.578 -40.933 1.00 82.75 207 LYS A CA 1
ATOM 1534 C C . LYS A 1 207 ? 22.876 5.352 -41.163 1.00 82.75 207 LYS A C 1
ATOM 1536 O O . LYS A 1 207 ? 23.339 5.504 -42.285 1.00 82.75 207 LYS A O 1
ATOM 1541 N N . ILE A 1 208 ? 23.605 5.006 -40.102 1.00 81.56 208 ILE A N 1
ATOM 1542 C CA . ILE A 1 208 ? 25.049 4.748 -40.128 1.00 81.56 208 ILE A CA 1
ATOM 1543 C C . ILE A 1 208 ? 25.311 3.262 -40.382 1.00 81.56 208 ILE A C 1
ATOM 1545 O O . ILE A 1 208 ? 26.158 2.914 -41.197 1.00 81.56 208 ILE A O 1
ATOM 1549 N N . TYR A 1 209 ? 24.534 2.396 -39.728 1.00 81.69 209 TYR A N 1
ATOM 1550 C CA . TYR A 1 209 ? 24.634 0.941 -39.813 1.00 81.69 209 TYR A CA 1
ATOM 1551 C C . TYR A 1 209 ? 23.326 0.335 -40.364 1.00 81.69 209 TYR A C 1
ATOM 1553 O O . TYR A 1 209 ? 22.538 -0.236 -39.596 1.00 81.69 209 TYR A O 1
ATOM 1561 N N . PRO A 1 210 ? 23.047 0.470 -41.678 1.00 81.69 210 PRO A N 1
ATOM 1562 C CA . PRO A 1 210 ? 21.776 0.049 -42.279 1.00 81.69 210 PRO A CA 1
ATOM 1563 C C . PRO A 1 210 ? 21.554 -1.466 -42.231 1.00 81.69 210 PRO A C 1
ATOM 1565 O O . PRO A 1 210 ? 20.435 -1.914 -41.966 1.00 81.69 210 PRO A O 1
ATOM 1568 N N . ASP A 1 211 ? 22.623 -2.247 -42.393 1.00 80.69 211 ASP A N 1
ATOM 1569 C CA . ASP A 1 211 ? 22.595 -3.716 -42.363 1.00 80.69 211 ASP A CA 1
ATOM 1570 C C . ASP A 1 211 ? 22.823 -4.300 -40.954 1.00 80.69 211 ASP A C 1
ATOM 1572 O O . ASP A 1 211 ? 22.992 -5.510 -40.782 1.00 80.69 211 ASP A O 1
ATOM 1576 N N . GLY A 1 212 ? 22.771 -3.449 -39.924 1.00 79.62 212 GLY A N 1
ATOM 1577 C CA . GLY A 1 212 ? 23.083 -3.794 -38.539 1.00 79.62 212 GLY A CA 1
ATOM 1578 C C . GLY A 1 212 ? 24.540 -3.520 -38.177 1.00 79.62 212 GLY A C 1
ATOM 1579 O O . GLY A 1 212 ? 25.347 -3.105 -39.004 1.00 79.62 212 GLY A O 1
ATOM 1580 N N . TYR A 1 213 ? 24.871 -3.721 -36.905 1.00 81.31 213 TYR A N 1
ATOM 1581 C CA . TYR A 1 213 ? 26.214 -3.491 -36.381 1.00 81.31 213 TYR A CA 1
ATOM 1582 C C . TYR A 1 213 ? 27.144 -4.637 -36.820 1.00 81.31 213 TYR A C 1
ATOM 1584 O O . TYR A 1 213 ? 27.229 -5.657 -36.139 1.00 81.31 213 TYR A O 1
ATOM 1592 N N . ASN A 1 214 ? 27.748 -4.511 -38.010 1.00 77.56 214 ASN A N 1
ATOM 1593 C CA . ASN A 1 214 ? 28.350 -5.612 -38.783 1.00 77.56 214 ASN A CA 1
ATOM 1594 C C . ASN A 1 214 ? 29.841 -5.421 -39.154 1.00 77.56 214 ASN A C 1
ATOM 1596 O O . ASN A 1 214 ? 30.333 -6.014 -40.110 1.00 77.56 214 ASN A O 1
ATOM 1600 N N . CYS A 1 215 ? 30.586 -4.630 -38.387 1.00 72.38 215 CYS A N 1
ATOM 1601 C CA . CYS A 1 215 ? 32.010 -4.320 -38.578 1.00 72.38 215 CYS A CA 1
ATOM 1602 C C . CYS A 1 215 ? 33.001 -5.427 -38.137 1.00 72.38 215 CYS A C 1
ATOM 1604 O O . CYS A 1 215 ? 34.125 -5.132 -37.738 1.00 72.38 215 CYS A O 1
ATOM 1606 N N . GLY A 1 216 ? 32.613 -6.704 -38.209 1.00 70.38 216 GLY A N 1
ATOM 1607 C CA . GLY A 1 216 ? 33.459 -7.838 -37.804 1.00 70.38 216 GLY A CA 1
ATOM 1608 C C . GLY A 1 216 ? 33.490 -8.081 -36.288 1.00 70.38 216 GLY A C 1
ATOM 1609 O O . GLY A 1 216 ? 32.497 -7.851 -35.599 1.00 70.38 216 GLY A O 1
ATOM 1610 N N . ASP A 1 217 ? 34.625 -8.559 -35.767 1.00 68.50 217 ASP A N 1
ATOM 1611 C CA . ASP A 1 217 ? 34.760 -9.038 -34.377 1.00 68.50 217 ASP A CA 1
ATOM 1612 C C . ASP A 1 217 ? 34.623 -7.942 -33.307 1.00 68.50 217 ASP A C 1
ATOM 1614 O O . ASP A 1 217 ? 34.357 -8.239 -32.141 1.00 68.50 217 ASP A O 1
ATOM 1618 N N . GLU A 1 218 ? 34.754 -6.672 -33.692 1.00 68.56 218 GLU A N 1
ATOM 1619 C CA . GLU A 1 218 ? 34.567 -5.525 -32.796 1.00 68.56 218 GLU A CA 1
ATOM 1620 C C . GLU A 1 218 ? 33.087 -5.142 -32.628 1.00 68.56 218 GLU A C 1
ATOM 1622 O O . GLU A 1 218 ? 32.711 -4.494 -31.647 1.00 68.56 218 GLU A O 1
ATOM 1627 N N . CYS A 1 219 ? 32.225 -5.585 -33.549 1.00 77.81 219 CYS A N 1
ATOM 1628 C CA . CYS A 1 219 ? 30.820 -5.203 -33.609 1.00 77.81 219 CYS A CA 1
ATOM 1629 C C . CYS A 1 219 ? 29.923 -6.087 -32.728 1.00 77.81 219 CYS A C 1
ATOM 1631 O O . CYS A 1 219 ? 29.048 -6.825 -33.191 1.00 77.81 219 CYS A O 1
ATOM 1633 N N . LEU A 1 220 ? 30.148 -6.000 -31.419 1.00 82.50 220 LEU A N 1
ATOM 1634 C CA . LEU A 1 220 ? 29.384 -6.709 -30.395 1.00 82.50 220 LEU A CA 1
ATOM 1635 C C . LEU A 1 220 ? 28.265 -5.830 -29.823 1.00 82.50 220 LEU A C 1
ATOM 1637 O O . LEU A 1 220 ? 28.413 -4.616 -29.683 1.00 82.50 220 LEU A O 1
ATOM 1641 N N . ILE A 1 221 ? 27.147 -6.438 -29.416 1.00 81.81 221 ILE A N 1
ATOM 1642 C CA . ILE A 1 221 ? 26.005 -5.706 -28.844 1.00 81.81 221 ILE A CA 1
ATOM 1643 C C . ILE A 1 221 ? 26.370 -4.881 -27.598 1.00 81.81 221 ILE A C 1
ATOM 1645 O O . ILE A 1 221 ? 25.804 -3.813 -27.376 1.00 81.81 221 ILE A O 1
ATOM 1649 N N . ASN A 1 222 ? 27.336 -5.333 -26.797 1.00 79.06 222 ASN A N 1
ATOM 1650 C CA . ASN A 1 222 ? 27.812 -4.597 -25.625 1.00 79.06 222 ASN A CA 1
ATOM 1651 C C . ASN A 1 222 ? 28.704 -3.394 -25.982 1.00 79.06 222 ASN A C 1
ATOM 1653 O O . ASN A 1 222 ? 28.881 -2.503 -25.154 1.00 79.06 222 ASN A O 1
ATOM 1657 N N . ALA A 1 223 ? 29.249 -3.339 -27.199 1.00 79.56 223 ALA A N 1
ATOM 1658 C CA . ALA A 1 223 ? 30.039 -2.210 -27.676 1.00 79.56 223 ALA A CA 1
ATOM 1659 C C . ALA A 1 223 ? 29.161 -1.055 -28.183 1.00 79.56 223 ALA A C 1
ATOM 1661 O O . ALA A 1 223 ? 29.630 0.079 -28.220 1.00 79.56 223 ALA A O 1
ATOM 1662 N N . ILE A 1 224 ? 27.878 -1.306 -28.485 1.00 80.88 224 ILE A N 1
ATOM 1663 C CA . ILE A 1 224 ? 26.942 -0.287 -28.991 1.00 80.88 224 ILE A CA 1
ATOM 1664 C C . ILE A 1 224 ? 26.799 0.886 -28.014 1.00 80.88 224 ILE A C 1
ATOM 1666 O O . ILE A 1 224 ? 26.776 2.032 -28.455 1.00 80.88 224 ILE A O 1
ATOM 1670 N N . ASN A 1 225 ? 26.735 0.635 -26.698 1.00 78.00 225 ASN A N 1
ATOM 1671 C CA . ASN A 1 225 ? 26.620 1.720 -25.715 1.00 78.00 225 ASN A CA 1
ATOM 1672 C C . ASN A 1 225 ? 27.834 2.664 -25.785 1.00 78.00 225 ASN A C 1
ATOM 1674 O O . ASN A 1 225 ? 27.665 3.880 -25.878 1.00 78.00 225 ASN A O 1
ATOM 1678 N N . THR A 1 226 ? 29.045 2.101 -25.810 1.00 78.12 226 THR A N 1
ATOM 1679 C CA . THR A 1 226 ? 30.295 2.862 -25.939 1.00 78.12 226 THR A CA 1
ATOM 1680 C C . THR A 1 226 ? 30.377 3.583 -27.281 1.00 78.12 226 THR A C 1
ATOM 1682 O O . THR A 1 226 ? 30.662 4.772 -27.307 1.00 78.12 226 THR A O 1
ATOM 1685 N N . GLU A 1 227 ? 30.053 2.913 -28.388 1.00 79.00 227 GLU A N 1
ATOM 1686 C CA . GLU A 1 227 ? 30.094 3.508 -29.730 1.00 79.00 227 GLU A CA 1
ATOM 1687 C C . GLU A 1 227 ? 29.162 4.724 -29.842 1.00 79.00 227 GLU A C 1
ATOM 1689 O O . GLU A 1 227 ? 29.558 5.781 -30.334 1.00 79.00 227 GLU A O 1
ATOM 1694 N N . VAL A 1 228 ? 27.933 4.606 -29.328 1.00 78.06 228 VAL A N 1
ATOM 1695 C CA . VAL A 1 228 ? 26.972 5.716 -29.313 1.00 78.06 228 VAL A CA 1
ATOM 1696 C C . VAL A 1 228 ? 27.445 6.843 -28.398 1.00 78.06 228 VAL A C 1
ATOM 1698 O O . VAL A 1 228 ? 27.324 8.012 -28.755 1.00 78.06 228 VAL A O 1
ATOM 1701 N N . THR A 1 229 ? 27.993 6.513 -27.229 1.00 75.00 229 THR A N 1
ATOM 1702 C CA . THR A 1 229 ? 28.416 7.508 -26.234 1.00 75.00 229 THR A CA 1
ATOM 1703 C C . THR A 1 229 ? 29.658 8.284 -26.668 1.00 75.00 229 THR A C 1
ATOM 1705 O O . THR A 1 229 ? 29.715 9.494 -26.440 1.00 75.00 229 THR A O 1
ATOM 1708 N N . ASP A 1 230 ? 30.610 7.621 -27.324 1.00 76.25 230 ASP A N 1
ATOM 1709 C CA . ASP A 1 230 ? 31.911 8.204 -27.661 1.00 76.25 230 ASP A CA 1
ATOM 1710 C C . ASP A 1 230 ? 31.931 8.827 -29.061 1.00 76.25 230 ASP A C 1
ATOM 1712 O O . ASP A 1 230 ? 32.560 9.867 -29.256 1.00 76.25 230 ASP A O 1
ATOM 1716 N N . LYS A 1 231 ? 31.244 8.221 -30.041 1.00 76.31 231 LYS A N 1
ATOM 1717 C CA . LYS A 1 231 ? 31.329 8.639 -31.453 1.00 76.31 231 LYS A CA 1
ATOM 1718 C C . LYS A 1 231 ? 30.051 9.239 -32.028 1.00 76.31 231 LYS A C 1
ATOM 1720 O O . LYS A 1 231 ? 30.135 9.945 -33.029 1.00 76.31 231 LYS A O 1
ATOM 1725 N N . HIS A 1 232 ? 28.889 8.974 -31.428 1.00 78.75 232 HIS A N 1
ATOM 1726 C CA . HIS A 1 232 ? 27.586 9.365 -31.991 1.00 78.75 232 HIS A CA 1
ATOM 1727 C C . HIS A 1 232 ? 26.650 10.047 -30.981 1.00 78.75 232 HIS A C 1
ATOM 1729 O O . HIS A 1 232 ? 25.421 9.979 -31.090 1.00 78.75 232 HIS A O 1
ATOM 1735 N N . LYS A 1 233 ? 27.224 10.716 -29.974 1.00 75.50 233 LYS A N 1
ATOM 1736 C CA . LYS A 1 233 ? 26.470 11.428 -28.931 1.00 75.50 233 LYS A CA 1
ATOM 1737 C C . LYS A 1 233 ? 25.619 12.566 -29.502 1.00 75.50 233 LYS A C 1
ATOM 1739 O O . LYS A 1 233 ? 24.555 12.876 -28.970 1.00 75.50 233 LYS A O 1
ATOM 1744 N N . ASP A 1 234 ? 26.071 13.161 -30.599 1.00 76.12 234 ASP A N 1
ATOM 1745 C CA . ASP A 1 234 ? 25.399 14.211 -31.364 1.00 76.12 234 ASP A CA 1
ATOM 1746 C C . ASP A 1 234 ? 24.037 13.774 -31.929 1.00 76.12 234 ASP A C 1
ATOM 1748 O O . ASP A 1 234 ? 23.128 14.597 -32.039 1.00 76.12 234 ASP A O 1
ATOM 1752 N N . LEU A 1 235 ? 23.844 12.478 -32.196 1.00 74.44 235 LEU A N 1
ATOM 1753 C CA . LEU A 1 235 ? 22.565 11.933 -32.666 1.00 74.44 235 LEU A CA 1
ATOM 1754 C C . LEU A 1 235 ? 21.477 11.905 -31.581 1.00 74.44 235 LEU A C 1
ATOM 1756 O O . LEU A 1 235 ? 20.297 11.726 -31.896 1.00 74.44 235 LEU A O 1
ATOM 1760 N N . TYR A 1 236 ? 21.850 12.079 -30.310 1.00 73.00 236 TYR A N 1
ATOM 1761 C CA . TYR A 1 236 ? 20.955 11.986 -29.156 1.00 73.00 236 TYR A CA 1
ATOM 1762 C C . TYR A 1 236 ? 21.116 13.197 -28.216 1.00 73.00 236 TYR A C 1
ATOM 1764 O O . TYR A 1 236 ? 21.546 13.045 -27.068 1.00 73.00 236 TYR A O 1
ATOM 1772 N N . PRO A 1 237 ? 20.737 14.413 -28.657 1.00 70.62 237 PRO A N 1
ATOM 1773 C CA . PRO A 1 237 ? 20.895 15.621 -27.854 1.00 70.62 237 PRO A CA 1
ATOM 1774 C C . PRO A 1 237 ? 20.035 15.578 -26.580 1.00 70.62 237 PRO A C 1
ATOM 1776 O O . PRO A 1 237 ? 18.880 15.145 -26.606 1.00 70.62 237 PRO A O 1
ATOM 1779 N N . GLY A 1 238 ? 20.601 16.051 -25.464 1.00 67.31 238 GLY A N 1
ATOM 1780 C CA . GLY A 1 238 ? 19.897 16.199 -24.181 1.00 67.31 238 GLY A CA 1
ATOM 1781 C C . GLY A 1 238 ? 19.698 14.909 -23.377 1.00 67.31 238 GLY A C 1
ATOM 1782 O O . GLY A 1 238 ? 18.886 14.896 -22.456 1.00 67.31 238 GLY A O 1
ATOM 1783 N N . VAL A 1 239 ? 20.406 13.827 -23.713 1.00 67.44 239 VAL A N 1
ATOM 1784 C CA . VAL A 1 239 ? 20.333 12.540 -23.004 1.00 67.44 239 VAL A CA 1
ATOM 1785 C C . VAL A 1 239 ? 21.600 12.333 -22.184 1.00 67.44 239 VAL A C 1
ATOM 1787 O O . VAL A 1 239 ? 22.702 12.469 -22.711 1.00 67.44 239 VAL A O 1
ATOM 1790 N N . GLU A 1 240 ? 21.437 11.986 -20.908 1.00 67.12 240 GLU A N 1
ATOM 1791 C CA . GLU A 1 240 ? 22.559 11.734 -19.996 1.00 67.12 240 GLU A CA 1
ATOM 1792 C C . GLU A 1 240 ? 23.368 10.490 -20.409 1.00 67.12 240 GLU A C 1
ATOM 1794 O O . GLU A 1 240 ? 24.594 10.546 -20.463 1.00 67.12 240 GLU A O 1
ATOM 1799 N N . ASP A 1 241 ? 22.682 9.409 -20.803 1.00 67.38 241 ASP A N 1
ATOM 1800 C CA . ASP A 1 241 ? 23.280 8.188 -21.359 1.00 67.38 241 ASP A CA 1
ATOM 1801 C C . ASP A 1 241 ? 22.639 7.850 -22.725 1.00 67.38 241 ASP A C 1
ATOM 1803 O O . ASP A 1 241 ? 21.583 7.208 -22.791 1.00 67.38 241 ASP A O 1
ATOM 1807 N N . PRO A 1 242 ? 23.216 8.333 -23.841 1.00 64.69 242 PRO A N 1
ATOM 1808 C CA . PRO A 1 242 ? 22.659 8.120 -25.175 1.00 64.69 242 PRO A CA 1
ATOM 1809 C C . PRO A 1 242 ? 22.758 6.652 -25.617 1.00 64.69 242 PRO A C 1
ATOM 1811 O O . PRO A 1 242 ? 21.873 6.178 -26.330 1.00 64.69 242 PRO A O 1
ATOM 1814 N N . GLY A 1 243 ? 23.771 5.912 -25.151 1.00 59.16 243 GLY A N 1
ATOM 1815 C CA . GLY A 1 243 ? 23.958 4.491 -25.449 1.00 59.16 243 GLY A CA 1
ATOM 1816 C C . GLY A 1 243 ? 22.937 3.573 -24.769 1.00 59.16 243 GLY A C 1
ATOM 1817 O O . GLY A 1 243 ? 22.678 2.473 -25.254 1.00 59.16 243 GLY A O 1
ATOM 1818 N N . ALA A 1 244 ? 22.326 4.022 -23.671 1.00 64.56 244 ALA A N 1
ATOM 1819 C CA . ALA A 1 244 ? 21.250 3.321 -22.968 1.00 64.56 244 ALA A CA 1
ATOM 1820 C C . ALA A 1 244 ? 19.839 3.690 -23.466 1.00 64.56 244 ALA A C 1
ATOM 1822 O O . ALA A 1 244 ? 18.841 3.162 -22.962 1.00 64.56 244 ALA A O 1
ATOM 1823 N N . ARG A 1 245 ? 19.716 4.616 -24.427 1.00 68.19 245 ARG A N 1
ATOM 1824 C CA . ARG A 1 245 ? 18.414 5.151 -24.833 1.00 68.19 245 ARG A CA 1
ATOM 1825 C C . ARG A 1 245 ? 17.621 4.157 -25.680 1.00 68.19 245 ARG A C 1
ATOM 1827 O O . ARG A 1 245 ? 18.073 3.663 -26.709 1.00 68.19 245 ARG A O 1
ATOM 1834 N N . ARG A 1 246 ? 16.364 3.947 -25.286 1.00 62.19 246 ARG A N 1
ATOM 1835 C CA . ARG A 1 246 ? 15.380 3.191 -26.068 1.00 62.19 246 ARG A CA 1
ATOM 1836 C C . ARG A 1 246 ? 14.935 3.982 -27.317 1.00 62.19 246 ARG A C 1
ATOM 1838 O O . ARG A 1 246 ? 14.705 5.189 -27.199 1.00 62.19 246 ARG A O 1
ATOM 1845 N N . PRO A 1 247 ? 14.729 3.334 -28.482 1.00 56.53 247 PRO A N 1
ATOM 1846 C CA . PRO A 1 247 ? 14.038 3.955 -29.614 1.00 56.53 247 PRO A CA 1
ATOM 1847 C C . PRO A 1 247 ? 12.600 4.364 -29.247 1.00 56.53 247 PRO A C 1
ATOM 1849 O O . PRO A 1 247 ? 11.956 3.749 -28.395 1.00 56.53 247 PRO A O 1
ATOM 1852 N N . SER A 1 248 ? 12.094 5.421 -29.887 1.00 49.19 248 SER A N 1
ATOM 1853 C CA . SER A 1 248 ? 10.770 6.005 -29.612 1.00 49.19 248 SER A CA 1
ATOM 1854 C C . SER A 1 248 ? 9.603 5.082 -29.976 1.00 49.19 248 SER A C 1
ATOM 1856 O O . SER A 1 248 ? 8.511 5.252 -29.436 1.00 49.19 248 SER A O 1
ATOM 1858 N N . LYS A 1 249 ? 9.829 4.084 -30.840 1.00 42.91 249 LYS A N 1
ATOM 1859 C CA . LYS A 1 249 ? 8.867 3.030 -31.167 1.00 42.91 249 LYS A CA 1
ATOM 1860 C C . LYS A 1 249 ? 9.521 1.644 -31.147 1.00 42.91 249 LYS A C 1
ATOM 1862 O O . LYS A 1 249 ? 10.720 1.526 -31.403 1.00 42.91 249 LYS A O 1
ATOM 1867 N N . PRO A 1 250 ? 8.763 0.586 -30.817 1.00 44.53 250 PRO A N 1
ATOM 1868 C CA . PRO A 1 250 ? 9.235 -0.784 -30.968 1.00 44.53 250 PRO A CA 1
ATOM 1869 C C . PRO A 1 250 ? 9.353 -1.109 -32.463 1.00 44.53 250 PRO A C 1
ATOM 1871 O O . PRO A 1 250 ? 8.413 -0.854 -33.212 1.00 44.53 250 PRO A O 1
ATOM 1874 N N . SER A 1 251 ? 10.478 -1.682 -32.898 1.00 42.31 251 SER A N 1
ATOM 1875 C CA . SER A 1 251 ? 10.518 -2.334 -34.212 1.00 42.31 251 SER A CA 1
ATOM 1876 C C . SER A 1 251 ? 9.853 -3.704 -34.128 1.00 42.31 251 SER A C 1
ATOM 1878 O O . SER A 1 251 ? 10.096 -4.415 -33.147 1.00 42.31 251 SER A O 1
ATOM 1880 N N . PRO A 1 252 ? 9.074 -4.094 -35.150 1.00 38.38 252 PRO A N 1
ATOM 1881 C CA . PRO A 1 252 ? 8.466 -5.411 -35.195 1.00 38.38 252 PRO A CA 1
ATOM 1882 C C . PRO A 1 252 ? 9.547 -6.494 -35.181 1.00 38.38 252 PRO A C 1
ATOM 1884 O O . PRO A 1 252 ? 10.572 -6.401 -35.868 1.00 38.38 252 PRO A O 1
ATOM 1887 N N . GLY A 1 253 ? 9.345 -7.508 -34.346 1.00 38.25 253 GLY A N 1
ATOM 1888 C CA . GLY A 1 253 ? 10.315 -8.583 -34.161 1.00 38.25 253 GLY A CA 1
ATOM 1889 C C . GLY A 1 253 ? 10.411 -9.492 -35.397 1.00 38.25 253 GLY A C 1
ATOM 1890 O O . GLY A 1 253 ? 9.459 -9.593 -36.172 1.00 38.25 253 GLY A O 1
ATOM 1891 N N . PRO A 1 254 ? 11.504 -10.261 -35.573 1.00 34.31 254 PRO A N 1
ATOM 1892 C CA . PRO A 1 254 ? 11.628 -11.237 -36.666 1.00 34.31 254 PRO A CA 1
ATOM 1893 C C . PRO A 1 254 ? 10.531 -12.321 -36.688 1.00 34.31 254 PRO A C 1
ATOM 1895 O O . PRO A 1 254 ? 10.367 -13.018 -37.685 1.00 34.31 254 PRO A O 1
ATOM 1898 N N . TRP A 1 255 ? 9.802 -12.500 -35.585 1.00 39.47 255 TRP A N 1
ATOM 1899 C CA . TRP A 1 255 ? 8.692 -13.447 -35.450 1.00 39.47 255 TRP A CA 1
ATOM 1900 C C . TRP A 1 255 ? 7.343 -12.873 -35.915 1.00 39.47 255 TRP A C 1
ATOM 1902 O O . TRP A 1 255 ? 6.410 -13.631 -36.161 1.00 39.47 255 TRP A O 1
ATOM 1912 N N . GLU A 1 256 ? 7.247 -11.557 -36.091 1.00 40.62 256 GLU A N 1
ATOM 1913 C CA . GLU A 1 256 ? 6.018 -10.838 -36.440 1.00 40.62 256 GLU A CA 1
ATOM 1914 C C . GLU A 1 256 ? 5.763 -10.806 -37.956 1.00 40.62 256 GLU A C 1
ATOM 1916 O O . GLU A 1 256 ? 4.636 -10.653 -38.421 1.00 40.62 256 GLU A O 1
ATOM 1921 N N . SER A 1 257 ? 6.801 -11.048 -38.763 1.00 37.88 257 SER A N 1
ATOM 1922 C CA . SER A 1 257 ? 6.656 -11.250 -40.210 1.00 37.88 257 SER A CA 1
ATOM 1923 C C . SER A 1 257 ? 6.052 -12.609 -40.571 1.00 37.88 257 SER A C 1
ATOM 1925 O O . SER A 1 257 ? 5.579 -12.784 -41.691 1.00 37.88 257 SER A O 1
ATOM 1927 N N . ARG A 1 258 ? 6.038 -13.569 -39.636 1.00 36.12 258 ARG A N 1
ATOM 1928 C CA . ARG A 1 258 ? 5.556 -14.938 -39.875 1.00 36.12 258 ARG A CA 1
ATOM 1929 C C . ARG A 1 258 ? 4.060 -15.121 -39.594 1.00 36.12 258 ARG A C 1
ATOM 1931 O O . ARG A 1 258 ? 3.515 -16.169 -39.917 1.00 36.12 258 ARG A O 1
ATOM 1938 N N . SER A 1 259 ? 3.405 -14.120 -39.003 1.00 38.69 259 SER A N 1
ATOM 1939 C CA . SER A 1 259 ? 1.993 -14.156 -38.599 1.00 38.69 259 SER A CA 1
ATOM 1940 C C . SER A 1 259 ? 1.056 -13.351 -39.505 1.00 38.69 259 SER A C 1
ATOM 1942 O O . SER A 1 259 ? -0.141 -13.301 -39.229 1.00 38.69 259 SER A O 1
ATOM 1944 N N . ARG A 1 260 ? 1.542 -12.753 -40.604 1.00 34.88 260 ARG A N 1
ATOM 1945 C CA . ARG A 1 260 ? 0.639 -12.188 -41.618 1.00 34.88 260 ARG A CA 1
ATOM 1946 C C . ARG A 1 260 ? 0.087 -13.321 -42.488 1.00 34.88 260 ARG A C 1
ATOM 1948 O O . ARG A 1 260 ? 0.886 -13.989 -43.145 1.00 34.88 260 ARG A O 1
ATOM 1955 N N . PRO A 1 261 ? -1.239 -13.536 -42.543 1.00 37.91 261 PRO A N 1
ATOM 1956 C CA . PRO A 1 261 ? -1.813 -14.341 -43.604 1.00 37.91 261 PRO A CA 1
ATOM 1957 C C . PRO A 1 261 ? -1.537 -13.609 -44.917 1.00 37.91 261 PRO A C 1
ATOM 1959 O O . PRO A 1 261 ? -1.847 -12.424 -45.052 1.00 37.91 261 PRO A O 1
ATOM 1962 N N . THR A 1 262 ? -0.912 -14.299 -45.863 1.00 40.47 262 THR A N 1
ATOM 1963 C CA . THR A 1 262 ? -0.871 -13.872 -47.259 1.00 40.47 262 THR A CA 1
ATOM 1964 C C . THR A 1 262 ? -2.313 -13.802 -47.755 1.00 40.47 262 THR A C 1
ATOM 1966 O O . THR A 1 262 ? -2.987 -14.831 -47.802 1.00 40.47 262 THR A O 1
ATOM 1969 N N . SER A 1 263 ? -2.787 -12.589 -48.029 1.00 42.59 263 SER A N 1
ATOM 1970 C CA . SER A 1 263 ? -4.005 -12.332 -48.803 1.00 42.59 263 SER A CA 1
ATOM 1971 C C . SER A 1 263 ? -3.836 -12.786 -50.243 1.00 42.59 263 SER A C 1
ATOM 1973 O O . SER A 1 263 ? -2.749 -12.476 -50.787 1.00 42.59 263 SER A O 1
#

Foldseek 3Di:
DLVVVLVVLLVCCLVQNLCSCCVQHDVVSSVVSNVVRVVVVVVVVVLVVCCVVPVPVSVVLLQDLVSLVVLLVVLLVVLVSSLVSLVVVCVRSPLVPDDPVCSVVSVVSSVVSSCVPSVVSNVVSVVSVVVNVVSCVVVVPDDDDDADVQKDKDWDFAFDDDPPDFQTQGCWIWIWIARNPPRDIDIHTDHQQDAQADDAPQDPVCVVVVSGQHPPRCSTLSNQQNCCRPPNVVVPPPDPRRSPDDGPDDHDDPVNVVPDDDD